Protein AF-A0A0K8VWE9-F1 (afdb_monomer)

Radius of gyration: 30.74 Å; Cα contacts (8 Å, |Δi|>4): 405; chains: 1; bounding box: 119×68×79 Å

Nearest PDB structures (foldseek):
  6d9n-assembly1_A  TM=4.033E-01  e=1.181E+00  Elizabethkingia anophelis NUHP1
  9jxc-assembly2_D  TM=4.065E-01  e=1.069E+00  Acinetobacter baumannii
  9k1j-assembly1_B  TM=4.152E-01  e=1.761E+00  Acinetobacter baumannii
  9jxc-assembly2_C  TM=4.288E-01  e=3.050E+00  Acinetobacter baumannii
  6mjn-assembly2_C  TM=3.499E-01  e=2.376E+00  Legionella pneumophila

Structure (mmCIF, N/CA/C/O backbone):
data_AF-A0A0K8VWE9-F1
#
_entry.id   AF-A0A0K8VWE9-F1
#
loop_
_atom_site.group_PDB
_atom_site.id
_atom_site.type_symbol
_atom_site.label_atom_id
_atom_site.label_alt_id
_atom_site.label_comp_id
_atom_site.label_asym_id
_atom_site.label_entity_id
_atom_site.label_seq_id
_atom_site.pdbx_PDB_ins_code
_atom_site.Cartn_x
_atom_site.Cartn_y
_atom_site.Cartn_z
_atom_site.occupancy
_atom_site.B_iso_or_equiv
_atom_site.auth_seq_id
_atom_site.auth_comp_id
_atom_site.auth_asym_id
_atom_site.auth_atom_id
_atom_site.pdbx_PDB_model_num
ATOM 1 N N . MET A 1 1 ? -19.586 -8.153 -3.865 1.00 32.53 1 MET A N 1
ATOM 2 C CA . MET A 1 1 ? -19.538 -9.493 -3.244 1.00 32.53 1 MET A CA 1
ATOM 3 C C . MET A 1 1 ? -20.826 -9.621 -2.473 1.00 32.53 1 MET A C 1
ATOM 5 O O . MET A 1 1 ? -21.111 -8.707 -1.713 1.00 32.53 1 MET A O 1
ATOM 9 N N . ALA A 1 2 ? -21.626 -10.647 -2.762 1.00 25.22 2 ALA A N 1
ATOM 10 C CA . ALA A 1 2 ? -22.876 -10.882 -2.055 1.00 25.22 2 ALA A CA 1
ATOM 11 C C . ALA A 1 2 ? -22.559 -11.052 -0.568 1.00 25.22 2 ALA A C 1
ATOM 13 O O . ALA A 1 2 ? -21.751 -11.910 -0.213 1.00 25.22 2 ALA A O 1
ATOM 14 N N . VAL A 1 3 ? -23.134 -10.191 0.270 1.00 32.00 3 VAL A N 1
ATOM 15 C CA . VAL A 1 3 ? -23.207 -10.438 1.705 1.00 32.00 3 VAL A CA 1
ATOM 16 C C . VAL A 1 3 ? -23.995 -11.733 1.830 1.00 32.00 3 VAL A C 1
ATOM 18 O O . VAL A 1 3 ? -25.161 -11.794 1.439 1.00 32.00 3 VAL A O 1
ATOM 21 N N . GLU A 1 4 ? -23.344 -12.804 2.273 1.00 32.91 4 GLU A N 1
ATOM 22 C CA . GLU A 1 4 ? -24.104 -13.923 2.800 1.00 32.91 4 GLU A CA 1
ATOM 23 C C . GLU A 1 4 ? -24.773 -13.409 4.058 1.00 32.91 4 GLU A C 1
ATOM 25 O O . GLU A 1 4 ? -24.134 -13.208 5.089 1.00 32.91 4 GLU A O 1
ATOM 30 N N . TYR A 1 5 ? -26.070 -13.131 3.920 1.00 39.59 5 TYR A N 1
ATOM 31 C CA . TYR A 1 5 ? -26.979 -13.195 5.040 1.00 39.59 5 TYR A CA 1
ATOM 32 C C . TYR A 1 5 ? -26.680 -14.529 5.714 1.00 39.59 5 TYR A C 1
ATOM 34 O O . TYR A 1 5 ? -26.936 -15.590 5.142 1.00 39.59 5 TYR A O 1
ATOM 42 N N . THR A 1 6 ? -26.084 -14.481 6.906 1.00 40.19 6 THR A N 1
ATOM 43 C CA . THR A 1 6 ? -26.286 -15.564 7.856 1.00 40.19 6 THR A CA 1
ATOM 44 C C . THR A 1 6 ? -27.783 -15.824 7.845 1.00 40.19 6 THR A C 1
ATOM 46 O O . THR A 1 6 ? -28.569 -14.874 7.898 1.00 40.19 6 THR A O 1
ATOM 49 N N . THR A 1 7 ? -28.171 -17.081 7.661 1.00 41.78 7 THR A N 1
ATOM 50 C CA . THR A 1 7 ? -29.556 -17.539 7.748 1.00 41.78 7 THR A CA 1
ATOM 51 C C . THR A 1 7 ? -30.040 -17.266 9.166 1.00 41.78 7 THR A C 1
ATOM 53 O O . THR A 1 7 ? -30.000 -18.130 10.034 1.00 41.78 7 THR A O 1
ATOM 56 N N . VAL A 1 8 ? -30.387 -16.010 9.431 1.00 48.94 8 VAL A N 1
ATOM 57 C CA . VAL A 1 8 ? -31.125 -15.600 10.609 1.00 48.94 8 VAL A CA 1
ATOM 58 C C . VAL A 1 8 ? -32.511 -16.160 10.377 1.00 48.94 8 VAL A C 1
ATOM 60 O O . VAL A 1 8 ? -33.131 -15.883 9.347 1.00 48.94 8 VAL A O 1
ATOM 63 N N . SER A 1 9 ? -32.939 -17.016 11.293 1.00 61.53 9 SER A N 1
ATOM 64 C CA . SER A 1 9 ? -34.240 -17.655 11.224 1.00 61.53 9 SER A CA 1
ATOM 65 C C . SER A 1 9 ? -35.307 -16.566 11.153 1.00 61.53 9 SER A C 1
ATOM 67 O O . SER A 1 9 ? -35.207 -15.553 11.848 1.00 61.53 9 SER A O 1
ATOM 69 N N . TRP A 1 10 ? -36.348 -16.756 10.341 1.00 63.00 10 TRP A N 1
ATOM 70 C CA . TRP A 1 10 ? -37.491 -15.838 10.330 1.00 63.00 10 TRP A CA 1
ATOM 71 C C . TRP A 1 10 ? -38.091 -15.681 11.746 1.00 63.00 10 TRP A C 1
ATOM 73 O O . TRP A 1 10 ? -38.645 -14.629 12.048 1.00 63.00 10 TRP A O 1
ATOM 83 N N . LYS A 1 11 ? -37.886 -16.666 12.642 1.00 62.53 11 LYS A N 1
ATOM 84 C CA . LYS A 1 11 ? -38.250 -16.603 14.071 1.00 62.53 11 LYS A CA 1
ATOM 85 C C . LYS A 1 11 ? -37.585 -15.434 14.801 1.00 62.53 11 LYS A C 1
ATOM 87 O O . LYS A 1 11 ? -38.257 -14.728 15.542 1.00 62.53 11 LYS A O 1
ATOM 92 N N . ASP A 1 12 ? -36.303 -15.191 14.537 1.00 65.31 12 ASP A N 1
ATOM 93 C CA . ASP A 1 12 ? -35.537 -14.128 15.201 1.00 65.31 12 ASP A CA 1
ATOM 94 C C . ASP A 1 12 ? -35.970 -12.738 14.698 1.00 65.31 12 ASP A C 1
ATOM 96 O O . ASP A 1 12 ? -35.893 -11.739 15.408 1.00 65.31 12 ASP A O 1
ATOM 100 N N . GLU A 1 13 ? -36.426 -12.662 13.444 1.00 61.75 13 GLU A N 1
ATOM 101 C CA . GLU A 1 13 ? -36.928 -11.423 12.849 1.00 61.75 13 GLU A CA 1
ATOM 102 C C . GLU A 1 13 ? -38.320 -11.077 13.377 1.00 61.75 13 GLU A C 1
ATOM 104 O O . GLU A 1 13 ? -38.603 -9.934 13.712 1.00 61.75 13 GLU A O 1
ATOM 109 N N . VAL A 1 14 ? -39.165 -12.090 13.513 1.00 61.12 14 VAL A N 1
ATOM 110 C CA . VAL A 1 14 ? -40.501 -11.997 14.088 1.00 61.12 14 VAL A CA 1
ATOM 111 C C . VAL A 1 14 ? -40.476 -11.457 15.525 1.00 61.12 14 VAL A C 1
ATOM 113 O O . VAL A 1 14 ? -41.250 -10.555 15.845 1.00 61.12 14 VAL A O 1
ATOM 116 N N . GLU A 1 15 ? -39.554 -11.932 16.370 1.00 63.28 15 GLU A N 1
ATOM 117 C CA . GLU A 1 15 ? -39.379 -11.417 17.739 1.00 63.28 15 GLU A CA 1
ATOM 118 C C . GLU A 1 15 ? -38.935 -9.942 17.769 1.00 63.28 15 GLU A C 1
ATOM 120 O O . GLU A 1 15 ? -39.311 -9.197 18.674 1.00 63.28 15 GLU A O 1
ATOM 125 N N . ARG A 1 16 ? -38.176 -9.484 16.763 1.00 65.75 16 ARG A N 1
ATOM 126 C CA . ARG A 1 16 ? -37.676 -8.102 16.671 1.00 65.75 16 ARG A CA 1
ATOM 127 C C . ARG A 1 16 ? -38.779 -7.078 16.387 1.00 65.75 16 ARG A C 1
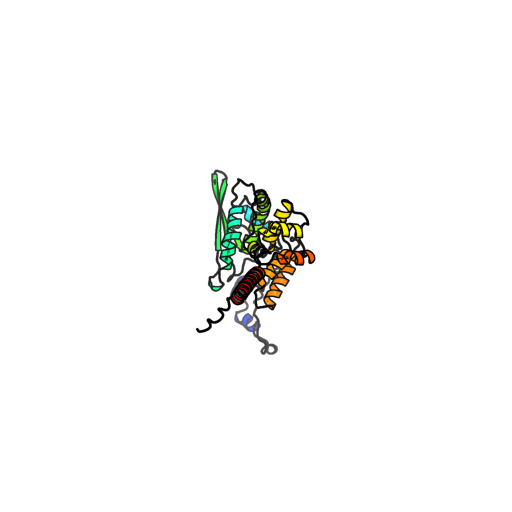ATOM 129 O O . ARG A 1 16 ? -38.684 -5.947 16.858 1.00 65.75 16 ARG A O 1
ATOM 136 N N . ILE A 1 17 ? -39.772 -7.429 15.568 1.00 63.38 17 ILE A N 1
ATOM 137 C CA . ILE A 1 17 ? -40.746 -6.461 15.026 1.00 63.38 17 ILE A CA 1
ATOM 138 C C . ILE A 1 17 ? -41.879 -6.172 16.031 1.00 63.38 17 ILE A C 1
ATOM 140 O O . ILE A 1 17 ? -42.568 -5.164 15.898 1.00 63.38 17 ILE A O 1
ATOM 144 N N . GLY A 1 18 ? -42.056 -7.007 17.063 1.00 55.53 18 GLY A N 1
ATOM 145 C CA . GLY A 1 18 ? -42.978 -6.744 18.178 1.00 55.53 18 GLY A CA 1
ATOM 146 C C . GLY A 1 18 ? -44.464 -6.657 17.796 1.00 55.53 18 GLY A C 1
ATOM 147 O O . GLY A 1 18 ? -45.255 -6.113 18.563 1.00 55.53 18 GLY A O 1
ATOM 148 N N . LEU A 1 19 ? -44.839 -7.158 16.616 1.00 56.56 19 LEU A N 1
ATOM 149 C CA . LEU A 1 19 ? -46.225 -7.283 16.152 1.00 56.56 19 LEU A CA 1
ATOM 150 C C . LEU A 1 19 ? -46.772 -8.680 16.474 1.00 56.56 19 LEU A C 1
ATOM 152 O O . LEU A 1 19 ? -45.986 -9.611 16.653 1.00 56.56 19 LEU A O 1
ATOM 156 N N . ASP A 1 20 ? -48.104 -8.832 16.495 1.00 58.16 20 ASP A N 1
ATOM 157 C CA . ASP A 1 20 ? -48.754 -10.147 16.553 1.00 58.16 20 ASP A CA 1
ATOM 158 C C . ASP A 1 20 ? -48.217 -11.018 15.416 1.00 58.16 20 ASP A C 1
ATOM 160 O O . ASP A 1 20 ? -48.433 -10.780 14.225 1.00 58.16 20 ASP A O 1
ATOM 164 N N . VAL A 1 21 ? -47.419 -11.992 15.822 1.00 54.56 21 VAL A N 1
ATOM 165 C CA . VAL A 1 21 ? -46.592 -12.819 14.963 1.00 54.56 21 VAL A CA 1
ATOM 166 C C . VAL A 1 21 ? -47.487 -13.636 14.024 1.00 54.56 21 VAL A C 1
ATOM 168 O O . VAL A 1 21 ? -48.277 -14.447 14.516 1.00 54.56 21 VAL A O 1
ATOM 171 N N . PRO A 1 22 ? -47.352 -13.530 12.685 1.00 57.28 22 PRO A N 1
ATOM 172 C CA . PRO A 1 22 ? -47.854 -14.576 11.806 1.00 57.28 22 PRO A CA 1
ATOM 173 C C . PRO A 1 22 ? -47.207 -15.882 12.256 1.00 57.28 22 PRO A C 1
ATOM 175 O O . PRO A 1 22 ? -45.982 -15.950 12.373 1.00 57.28 22 PRO A O 1
ATOM 178 N N . THR A 1 23 ? -48.007 -16.904 12.562 1.00 61.22 23 THR A N 1
ATOM 179 C CA . THR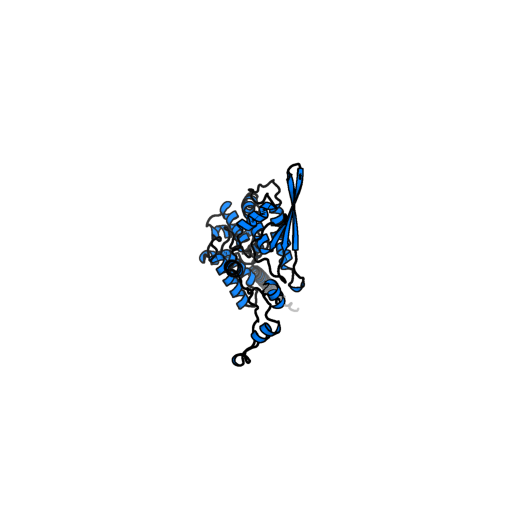 A 1 23 ? -47.452 -18.175 13.043 1.00 61.22 23 THR A CA 1
ATOM 180 C C . THR A 1 23 ? -46.387 -18.690 12.075 1.00 61.22 23 THR A C 1
ATOM 182 O O . THR A 1 23 ? -46.465 -18.435 10.873 1.00 61.22 23 THR A O 1
ATOM 185 N N . ALA A 1 24 ? -45.418 -19.451 12.584 1.00 60.97 24 ALA A N 1
ATOM 186 C CA . ALA A 1 24 ? -44.413 -20.151 11.779 1.00 60.97 24 ALA A CA 1
ATOM 187 C C . ALA A 1 24 ? -44.969 -20.736 10.477 1.00 60.97 24 ALA A C 1
ATOM 189 O O . ALA A 1 24 ? -44.425 -20.536 9.394 1.00 60.97 24 ALA A O 1
ATOM 190 N N . ALA A 1 25 ? -46.126 -21.381 10.616 1.00 65.94 25 ALA A N 1
ATOM 191 C CA . ALA A 1 25 ? -46.854 -22.022 9.544 1.00 65.94 25 ALA A CA 1
ATOM 192 C C . ALA A 1 25 ? -47.303 -21.042 8.453 1.00 65.94 25 ALA A C 1
ATOM 194 O O . ALA A 1 25 ? -47.302 -21.400 7.284 1.00 65.94 25 ALA A O 1
ATOM 195 N N . THR A 1 26 ? -47.664 -19.806 8.797 1.00 72.00 26 THR A N 1
ATOM 196 C CA . THR A 1 26 ? -48.117 -18.793 7.835 1.00 72.00 26 THR A CA 1
ATOM 197 C C . THR A 1 26 ? -46.980 -18.336 6.922 1.00 72.00 26 THR A C 1
ATOM 199 O O . THR A 1 26 ? -47.177 -18.233 5.715 1.00 72.00 26 THR A O 1
ATOM 202 N N . ILE A 1 27 ? -45.788 -18.097 7.477 1.00 69.69 27 ILE A N 1
ATOM 203 C CA . ILE A 1 27 ? -44.609 -17.683 6.698 1.00 69.69 27 ILE A CA 1
ATOM 204 C C . ILE A 1 27 ? -44.097 -18.851 5.850 1.00 69.69 27 ILE A C 1
ATOM 206 O O . ILE A 1 27 ? -43.777 -18.669 4.680 1.00 69.69 27 ILE A O 1
ATOM 210 N N . GLU A 1 28 ? -44.082 -20.059 6.410 1.00 74.94 28 GLU A N 1
ATOM 211 C CA . GLU A 1 28 ? -43.638 -21.267 5.710 1.00 74.94 28 GLU A CA 1
ATOM 212 C C . GLU A 1 28 ? -44.593 -21.651 4.568 1.00 74.94 28 GLU A C 1
ATOM 214 O O . GLU A 1 28 ? -44.146 -21.978 3.474 1.00 74.94 28 GLU A O 1
ATOM 219 N N . THR A 1 29 ? -45.906 -21.486 4.769 1.00 79.06 29 THR A N 1
ATOM 220 C CA . THR A 1 29 ? -46.912 -21.641 3.703 1.00 79.06 29 THR A CA 1
ATOM 221 C C . THR A 1 29 ? -46.780 -20.556 2.633 1.00 79.06 29 THR A C 1
ATOM 223 O O . THR A 1 29 ? -46.957 -20.832 1.455 1.00 79.06 29 THR A O 1
ATOM 226 N N . ALA A 1 30 ? -46.445 -19.315 2.998 1.00 79.44 30 ALA A N 1
ATOM 227 C CA . ALA A 1 30 ? -46.208 -18.260 2.010 1.00 79.44 30 ALA A CA 1
ATOM 228 C C . ALA A 1 30 ? -44.939 -18.505 1.171 1.00 79.44 30 ALA A C 1
ATOM 230 O O . ALA A 1 30 ? -44.856 -18.030 0.041 1.00 79.44 30 ALA A O 1
ATOM 231 N N . GLY A 1 31 ? -43.966 -19.239 1.722 1.00 80.88 31 GLY A N 1
ATOM 232 C CA . GLY A 1 31 ? -42.720 -19.612 1.053 1.00 80.88 31 GLY A CA 1
ATOM 233 C C . GLY A 1 31 ? -42.810 -20.855 0.164 1.00 80.88 31 GLY A C 1
ATOM 234 O O . GLY A 1 31 ? -41.818 -21.192 -0.476 1.00 80.88 31 GLY A O 1
ATOM 235 N N . THR A 1 32 ? -43.952 -21.554 0.104 1.00 85.19 32 THR A N 1
ATOM 236 C CA . THR A 1 32 ? -44.093 -22.708 -0.799 1.00 85.19 32 THR A CA 1
ATOM 237 C C . THR A 1 32 ? -44.157 -22.268 -2.254 1.00 85.19 32 THR A C 1
ATOM 239 O O . THR A 1 32 ? -44.904 -21.349 -2.598 1.00 85.19 32 THR A O 1
ATOM 242 N N . ASP A 1 33 ? -43.424 -22.972 -3.116 1.00 83.75 33 ASP A N 1
ATOM 243 C CA . ASP A 1 33 ? -43.430 -22.694 -4.548 1.00 83.75 33 ASP A CA 1
ATOM 244 C C . ASP A 1 33 ? -44.842 -22.865 -5.136 1.00 83.75 33 ASP A C 1
ATOM 246 O O . ASP A 1 33 ? -45.473 -23.910 -4.939 1.00 83.75 33 ASP A O 1
ATOM 250 N N . PRO A 1 34 ? -45.349 -21.894 -5.915 1.00 87.88 34 PRO A N 1
ATOM 251 C CA . PRO A 1 34 ? -46.558 -22.102 -6.697 1.00 87.88 34 PRO A CA 1
ATOM 252 C C . PRO A 1 34 ? -46.328 -23.192 -7.758 1.00 87.88 34 PRO A C 1
ATOM 254 O O . PRO A 1 34 ? -45.208 -23.396 -8.230 1.00 87.88 34 PRO A O 1
ATOM 257 N N . GLU A 1 35 ? -47.400 -23.862 -8.195 1.00 86.56 35 GLU A N 1
ATOM 258 C CA . GLU A 1 35 ? -47.347 -24.974 -9.170 1.00 86.56 35 GLU A CA 1
ATOM 259 C C . GLU A 1 35 ? -46.612 -24.628 -10.480 1.00 86.56 35 GLU A C 1
ATOM 261 O O . GLU A 1 35 ? -46.055 -25.485 -11.165 1.00 86.56 35 GLU A O 1
ATOM 266 N N . THR A 1 36 ? -46.587 -23.346 -10.840 1.00 86.75 36 THR A N 1
ATOM 267 C CA . THR A 1 36 ? -45.898 -22.845 -12.033 1.00 86.75 36 THR A CA 1
ATOM 268 C C . THR A 1 36 ? -44.374 -22.830 -11.897 1.00 86.75 36 THR A C 1
ATOM 270 O O . THR A 1 36 ? -43.682 -22.796 -12.915 1.00 86.75 36 THR A O 1
ATOM 273 N N . LEU A 1 37 ? -43.840 -22.875 -10.673 1.00 83.56 37 LEU A N 1
ATOM 274 C CA . LEU A 1 37 ? -42.407 -22.791 -10.371 1.00 83.56 37 LEU A CA 1
ATOM 275 C C . LEU A 1 37 ? -41.809 -24.116 -9.873 1.00 83.56 37 LEU A C 1
ATOM 277 O O . LEU A 1 37 ? -40.594 -24.215 -9.755 1.00 83.56 37 LEU A O 1
ATOM 281 N N . THR A 1 38 ? -42.608 -25.173 -9.693 1.00 79.88 38 THR A N 1
ATOM 282 C CA . THR A 1 38 ? -42.190 -26.458 -9.083 1.00 79.88 38 THR A CA 1
ATOM 283 C C . THR A 1 38 ? -41.112 -27.225 -9.865 1.00 79.88 38 THR A C 1
ATOM 285 O O . THR A 1 38 ? -40.546 -28.195 -9.370 1.00 79.88 38 THR A O 1
ATOM 288 N N . ARG A 1 39 ? -40.830 -26.828 -11.115 1.00 83.19 39 ARG A N 1
ATOM 289 C CA . ARG A 1 39 ? -39.743 -27.390 -11.943 1.00 83.19 39 ARG A CA 1
ATOM 290 C C . ARG A 1 39 ? -38.451 -26.567 -11.891 1.00 83.19 39 ARG A C 1
ATOM 292 O O . ARG A 1 39 ? -37.463 -26.963 -12.508 1.00 83.19 39 ARG A O 1
ATOM 299 N N . MET A 1 40 ? -38.463 -25.413 -11.229 1.00 84.00 40 MET A N 1
ATOM 300 C CA . MET A 1 40 ? -37.299 -24.545 -11.069 1.00 84.00 40 MET A CA 1
ATOM 301 C C . MET A 1 40 ? -36.543 -24.916 -9.791 1.00 84.00 40 MET A C 1
ATOM 303 O O . MET A 1 40 ? -37.116 -25.439 -8.843 1.00 84.00 40 MET A O 1
ATOM 307 N N . ILE A 1 41 ? -35.233 -24.665 -9.772 1.00 84.19 41 ILE A N 1
ATOM 308 C CA . ILE A 1 41 ? -34.400 -24.888 -8.587 1.00 84.19 41 ILE A CA 1
ATOM 309 C C . ILE A 1 41 ? -34.259 -23.556 -7.857 1.00 84.19 41 ILE A C 1
ATOM 311 O O . ILE A 1 41 ? -33.735 -22.592 -8.424 1.00 84.19 41 ILE A O 1
ATOM 315 N N . THR A 1 42 ? -34.680 -23.511 -6.596 1.00 82.06 42 THR A N 1
ATOM 316 C CA . THR A 1 42 ? -34.494 -22.346 -5.727 1.00 82.06 42 THR A CA 1
ATOM 317 C C . THR A 1 42 ? -33.007 -22.075 -5.524 1.00 82.06 42 THR A C 1
ATOM 319 O O . THR A 1 42 ? -32.273 -22.900 -4.983 1.00 82.06 42 THR A O 1
ATOM 322 N N . GLY A 1 43 ? -32.541 -20.911 -5.984 1.00 80.31 43 GLY A N 1
ATOM 323 C CA . GLY A 1 43 ? -31.132 -20.528 -5.874 1.00 80.31 43 GLY A CA 1
ATOM 324 C C . GLY A 1 43 ? -30.737 -20.133 -4.450 1.00 80.31 43 GLY A C 1
ATOM 325 O O . GLY A 1 43 ? -29.764 -20.649 -3.905 1.00 80.31 43 GLY A O 1
ATOM 326 N N . LYS A 1 44 ? -31.492 -19.204 -3.854 1.00 79.94 44 LYS A N 1
ATOM 327 C CA . LYS A 1 44 ? -31.400 -18.780 -2.450 1.00 79.94 44 LYS A CA 1
ATOM 328 C C . LYS A 1 44 ? -32.775 -18.312 -1.984 1.00 79.94 44 LYS A C 1
ATOM 330 O O . LYS A 1 44 ? -33.477 -17.658 -2.751 1.00 79.94 44 LYS A O 1
ATOM 335 N N . ASP A 1 45 ? -33.103 -18.618 -0.736 1.00 77.50 45 ASP A N 1
ATOM 336 C CA . ASP A 1 45 ? -34.281 -18.106 -0.041 1.00 77.50 45 ASP A CA 1
ATOM 337 C C . ASP A 1 45 ? -33.863 -16.962 0.899 1.00 77.50 45 ASP A C 1
ATOM 339 O O . ASP A 1 45 ? -32.802 -17.023 1.532 1.00 77.50 45 ASP A O 1
ATOM 343 N N . TYR A 1 46 ? -34.648 -15.888 0.938 1.00 76.38 46 TYR A N 1
ATOM 344 C CA . TYR A 1 46 ? -34.296 -14.654 1.635 1.00 76.38 46 TYR A CA 1
ATOM 345 C C . TYR A 1 46 ? -35.451 -14.154 2.501 1.00 76.38 46 TYR A C 1
ATOM 347 O O . TYR A 1 46 ? -36.544 -13.886 2.011 1.00 76.38 46 TYR A O 1
ATOM 355 N N . VAL A 1 47 ? -35.159 -13.874 3.771 1.00 76.00 47 VAL A N 1
ATOM 356 C CA . VAL A 1 47 ? -36.088 -13.171 4.665 1.00 76.00 47 VAL A CA 1
ATOM 357 C C . VAL A 1 47 ? -35.888 -11.660 4.518 1.00 76.00 47 VAL A C 1
ATOM 359 O O . VAL A 1 47 ? -34.816 -11.133 4.829 1.00 76.00 47 VAL A O 1
ATOM 362 N N . MET A 1 48 ? -36.913 -10.950 4.042 1.00 80.31 48 MET A N 1
ATOM 363 C CA . MET A 1 48 ? -36.885 -9.490 3.890 1.00 80.31 48 MET A CA 1
ATOM 364 C C . MET A 1 48 ? -37.082 -8.801 5.246 1.00 80.31 48 MET A C 1
ATOM 366 O O . MET A 1 48 ? -38.156 -8.877 5.830 1.00 80.31 48 MET A O 1
ATOM 370 N N . LYS A 1 49 ? -36.058 -8.095 5.739 1.00 74.06 49 LYS A N 1
ATOM 371 C CA . LYS A 1 49 ? -36.072 -7.444 7.070 1.00 74.06 49 LYS A CA 1
ATOM 372 C C . LYS A 1 49 ? -36.505 -5.972 7.057 1.00 74.06 49 LYS A C 1
ATOM 374 O O . LYS A 1 49 ? -36.657 -5.358 8.111 1.00 74.06 49 LYS A O 1
ATOM 379 N N . GLY A 1 50 ? -36.667 -5.403 5.860 1.00 75.69 50 GLY A N 1
ATOM 380 C CA . GLY A 1 50 ? -36.690 -3.955 5.661 1.00 75.69 50 GLY A CA 1
ATOM 381 C C . GLY A 1 50 ? -35.323 -3.338 5.980 1.00 75.69 50 GLY A C 1
ATOM 382 O O . GLY A 1 50 ? -34.655 -3.712 6.939 1.00 75.69 50 GLY A O 1
ATOM 383 N N . ILE A 1 51 ? -34.873 -2.408 5.151 1.00 80.25 51 ILE A N 1
ATOM 384 C CA . ILE A 1 51 ? -33.652 -1.633 5.390 1.00 80.25 51 ILE A CA 1
ATOM 385 C C . ILE A 1 51 ? -33.964 -0.172 5.081 1.00 80.25 51 ILE A C 1
ATOM 387 O O . ILE A 1 51 ? -34.770 0.109 4.190 1.00 80.25 51 ILE A O 1
ATOM 391 N N . THR A 1 52 ? -33.371 0.763 5.820 1.00 80.25 52 THR A N 1
ATOM 392 C CA . THR A 1 52 ? -33.520 2.189 5.505 1.00 80.25 52 THR A CA 1
ATOM 393 C C . THR A 1 52 ? -32.770 2.526 4.205 1.00 80.25 52 THR A C 1
ATOM 395 O O . THR A 1 52 ? -31.865 1.787 3.805 1.00 80.25 52 THR A O 1
ATOM 398 N N . PRO A 1 53 ? -33.086 3.640 3.517 1.00 80.62 53 PRO A N 1
ATOM 399 C CA . PRO A 1 53 ? -32.250 4.116 2.414 1.00 80.62 53 PRO A CA 1
ATOM 400 C C . PRO A 1 53 ? -30.782 4.315 2.822 1.00 80.62 53 PRO A C 1
ATOM 402 O O . PRO A 1 53 ? -29.890 4.049 2.022 1.00 80.62 53 PRO A O 1
ATOM 405 N N . GLU A 1 54 ? -30.521 4.720 4.069 1.00 74.44 54 GLU A N 1
ATOM 406 C CA . GLU A 1 54 ? -29.169 4.813 4.629 1.00 74.44 54 GLU A CA 1
ATOM 407 C C . GLU A 1 54 ? -28.494 3.437 4.706 1.00 74.44 54 GLU A C 1
ATOM 409 O O . GLU A 1 54 ? -27.378 3.281 4.215 1.00 74.44 54 GLU A O 1
ATOM 414 N N . ASP A 1 55 ? -29.181 2.417 5.224 1.00 71.50 55 ASP A N 1
ATOM 415 C CA . ASP A 1 55 ? -28.682 1.037 5.242 1.00 71.50 55 ASP A CA 1
ATOM 416 C C . ASP A 1 55 ? -28.412 0.520 3.825 1.00 71.50 55 ASP A C 1
ATOM 418 O O . ASP A 1 55 ? -27.369 -0.079 3.570 1.00 71.50 55 ASP A O 1
ATOM 422 N N . LEU A 1 56 ? -29.316 0.783 2.874 1.00 75.75 56 LEU A N 1
ATOM 423 C CA . LEU A 1 56 ? -29.139 0.407 1.470 1.00 75.75 56 LEU A CA 1
ATOM 424 C C . LEU A 1 56 ? -27.896 1.081 0.868 1.00 75.75 56 LEU A C 1
ATOM 426 O O . LEU A 1 56 ? -27.095 0.412 0.213 1.00 75.75 56 LEU A O 1
ATOM 430 N N . CYS A 1 57 ? -27.696 2.376 1.118 1.00 69.38 57 CYS A N 1
ATOM 431 C CA . CYS A 1 57 ? -26.500 3.111 0.707 1.00 69.38 57 CYS A CA 1
ATOM 432 C C . CYS A 1 57 ? -25.233 2.566 1.384 1.00 69.38 57 CYS A C 1
ATOM 434 O O . CYS A 1 57 ? -24.215 2.376 0.720 1.00 69.38 57 CYS A O 1
ATOM 436 N N . ASN A 1 58 ? -25.293 2.233 2.671 1.00 62.84 58 ASN A N 1
ATOM 437 C CA . ASN A 1 58 ? -24.174 1.654 3.410 1.00 62.84 58 ASN A CA 1
ATOM 438 C C . ASN A 1 58 ? -23.809 0.247 2.910 1.00 62.84 58 ASN A C 1
ATOM 440 O O . ASN A 1 58 ? -22.628 -0.107 2.891 1.00 62.84 58 ASN A O 1
ATOM 444 N N . LEU A 1 59 ? -24.803 -0.540 2.484 1.00 62.44 59 LEU A N 1
ATOM 445 C CA . LEU A 1 59 ? -24.641 -1.908 1.985 1.00 62.44 59 LEU A CA 1
ATOM 446 C C . LEU A 1 59 ? -24.198 -1.958 0.514 1.00 62.44 59 LEU A C 1
ATOM 448 O O . LEU A 1 59 ? -23.313 -2.740 0.163 1.00 62.44 59 LEU A O 1
ATOM 452 N N . TYR A 1 60 ? -24.807 -1.139 -0.349 1.00 65.00 60 TYR A N 1
ATOM 453 C CA . TYR A 1 60 ? -24.678 -1.238 -1.810 1.00 65.00 60 TYR A CA 1
ATOM 454 C C . TYR A 1 60 ? -24.156 0.022 -2.494 1.00 65.00 60 TYR A C 1
ATOM 456 O O . TYR A 1 60 ? -23.683 -0.074 -3.626 1.00 65.00 60 TYR A O 1
ATOM 464 N N . GLY A 1 61 ? -24.164 1.178 -1.825 1.00 57.25 61 GLY A N 1
ATOM 465 C CA . GLY A 1 61 ? -23.652 2.447 -2.362 1.00 57.25 61 GLY A CA 1
ATOM 466 C C . GLY A 1 61 ? -22.142 2.458 -2.614 1.00 57.25 61 GLY A C 1
ATOM 467 O O . GLY A 1 61 ? -21.605 3.447 -3.101 1.00 57.25 61 GLY A O 1
ATOM 468 N N . GLY A 1 62 ? -21.460 1.344 -2.323 1.00 56.31 62 GLY A N 1
ATOM 469 C CA . GLY A 1 62 ? -20.019 1.211 -2.412 1.00 56.31 62 GLY A CA 1
ATOM 470 C C . GLY A 1 62 ? -19.379 1.976 -1.268 1.00 56.31 62 GLY A C 1
ATOM 471 O O . GLY A 1 62 ? -19.210 3.188 -1.333 1.00 56.31 62 GLY A O 1
ATOM 472 N N . GLN A 1 63 ? -18.988 1.276 -0.205 1.00 56.38 63 GLN A N 1
ATOM 473 C CA . GLN A 1 63 ? -18.206 1.931 0.832 1.00 56.38 63 GLN A CA 1
ATOM 474 C C . GLN A 1 63 ? -16.861 2.355 0.266 1.00 56.38 63 GLN A C 1
ATOM 476 O O . GLN A 1 63 ? -15.966 1.540 0.017 1.00 56.38 63 GLN A O 1
ATOM 481 N N . THR A 1 64 ? -16.737 3.657 0.051 1.00 65.56 64 THR A N 1
ATOM 482 C CA . THR A 1 64 ? -15.486 4.273 -0.351 1.00 65.56 64 THR A CA 1
ATOM 483 C C . THR A 1 64 ? -14.598 4.254 0.880 1.00 65.56 64 THR A C 1
ATOM 485 O O . THR A 1 64 ? -14.867 4.943 1.854 1.00 65.56 64 THR A O 1
ATOM 488 N N . PHE A 1 65 ? -13.573 3.402 0.903 1.00 82.31 65 PHE A N 1
ATOM 489 C CA . PHE A 1 65 ? -12.589 3.445 1.981 1.00 82.31 65 PHE A CA 1
ATOM 490 C C . PHE A 1 65 ? -11.922 4.828 1.980 1.00 82.31 65 PHE A C 1
ATOM 492 O O . PHE A 1 65 ? -11.407 5.252 0.950 1.00 82.31 65 PHE A O 1
ATOM 499 N N . HIS A 1 66 ? -11.919 5.515 3.124 1.00 87.88 66 HIS A N 1
ATOM 500 C CA . HIS A 1 66 ? -11.373 6.861 3.239 1.00 87.88 66 HIS A CA 1
ATOM 501 C C . HIS A 1 66 ? -10.084 6.786 4.045 1.00 87.88 66 HIS A C 1
ATOM 503 O O . HIS A 1 66 ? -10.102 6.778 5.277 1.00 87.88 66 HIS A O 1
ATOM 509 N N . LEU A 1 67 ? -8.948 6.731 3.346 1.00 91.38 67 LEU A N 1
ATOM 510 C CA . LEU A 1 67 ? -7.644 6.588 3.994 1.00 91.38 67 LEU A CA 1
ATOM 511 C C . LEU A 1 67 ? -7.391 7.697 5.024 1.00 91.38 67 LEU A C 1
ATOM 513 O O . LEU A 1 67 ? -6.961 7.401 6.132 1.00 91.38 67 LEU A O 1
ATOM 517 N N . ASN A 1 68 ? -7.731 8.946 4.699 1.00 91.94 68 ASN A N 1
ATOM 518 C CA . ASN A 1 68 ? -7.533 10.081 5.603 1.00 91.94 68 ASN A CA 1
ATOM 519 C C . ASN A 1 68 ? -8.332 9.939 6.908 1.00 91.94 68 ASN A C 1
ATOM 521 O O . ASN A 1 68 ? -7.809 10.242 7.976 1.00 91.94 68 ASN A O 1
ATOM 525 N N . GLN A 1 69 ? -9.564 9.422 6.841 1.00 93.19 69 GLN A N 1
ATOM 526 C CA . GLN A 1 69 ? -10.363 9.145 8.039 1.00 93.19 69 GLN A CA 1
ATOM 527 C C . GLN A 1 69 ? -9.743 8.006 8.855 1.00 93.19 69 GLN A C 1
ATOM 529 O O . GLN A 1 69 ? -9.585 8.129 10.063 1.00 93.19 69 GLN A O 1
ATOM 534 N N . ALA A 1 70 ? -9.302 6.929 8.200 1.00 94.44 70 ALA A N 1
ATOM 535 C CA . ALA A 1 70 ? -8.648 5.815 8.881 1.00 94.44 70 ALA A CA 1
ATOM 536 C C . ALA A 1 70 ? -7.324 6.228 9.561 1.00 94.44 70 ALA A C 1
ATOM 538 O O . ALA A 1 70 ? -7.017 5.752 10.654 1.00 94.44 70 ALA A O 1
ATOM 539 N N . VAL A 1 71 ? -6.555 7.134 8.945 1.00 95.69 71 VAL A N 1
ATOM 540 C CA . VAL A 1 71 ? -5.350 7.733 9.543 1.00 95.69 71 VAL A CA 1
ATOM 541 C C . VAL A 1 71 ? -5.713 8.634 10.726 1.00 95.69 71 VAL A C 1
ATOM 543 O O . VAL A 1 71 ? -5.042 8.561 11.753 1.00 95.69 71 VAL A O 1
ATOM 546 N N . ALA A 1 72 ? -6.785 9.426 10.630 1.00 95.50 72 ALA A N 1
ATOM 547 C CA . ALA A 1 72 ? -7.268 10.257 11.736 1.00 95.50 72 ALA A CA 1
ATOM 548 C C . ALA A 1 72 ? -7.752 9.418 12.935 1.00 95.50 72 ALA A C 1
ATOM 550 O O . ALA A 1 72 ? -7.497 9.755 14.087 1.00 95.50 72 ALA A O 1
ATOM 551 N N . GLU A 1 73 ? -8.400 8.279 12.696 1.00 96.25 73 GLU A N 1
ATOM 552 C CA . GLU A 1 73 ? -8.754 7.342 13.767 1.00 96.25 73 GLU A CA 1
ATOM 553 C C . GLU A 1 73 ? -7.506 6.678 14.361 1.00 96.25 73 GLU A C 1
ATOM 555 O O . GLU A 1 73 ? -7.373 6.563 15.579 1.00 96.25 73 GLU A O 1
ATOM 560 N N . PHE A 1 74 ? -6.529 6.310 13.528 1.00 96.69 74 PHE A N 1
ATOM 561 C CA . PHE A 1 74 ? -5.245 5.797 14.006 1.00 96.69 74 PHE A CA 1
ATOM 562 C C . PHE A 1 74 ? -4.480 6.826 14.856 1.00 96.69 74 PHE A C 1
ATOM 564 O O . PHE A 1 74 ? -3.889 6.447 15.871 1.00 96.69 74 PHE A O 1
ATOM 571 N N . SER A 1 75 ? -4.536 8.121 14.520 1.00 95.31 75 SER A N 1
ATOM 572 C CA . SER A 1 75 ? -3.837 9.177 15.267 1.00 95.31 75 SER A CA 1
ATOM 573 C C . SER A 1 75 ? -4.374 9.382 16.683 1.00 95.31 75 SER A C 1
ATOM 575 O O . SER A 1 75 ? -3.630 9.837 17.549 1.00 95.31 75 SER A O 1
ATOM 577 N N . LYS A 1 76 ? -5.626 8.987 16.957 1.00 93.88 76 LYS A N 1
ATOM 578 C CA . LYS A 1 76 ? -6.182 8.965 18.323 1.00 93.88 76 LYS A CA 1
ATOM 579 C C . LYS A 1 76 ? -5.483 7.939 19.226 1.00 93.88 76 LYS A C 1
ATOM 581 O O . LYS A 1 76 ? -5.507 8.092 20.441 1.00 93.88 76 LYS A O 1
ATOM 586 N N . ILE A 1 77 ? -4.871 6.894 18.655 1.00 93.94 77 ILE A N 1
ATOM 587 C CA . ILE A 1 77 ? -4.101 5.877 19.395 1.00 93.94 77 ILE A CA 1
ATOM 588 C C . ILE A 1 77 ? -2.590 6.136 19.306 1.00 93.94 77 ILE A C 1
ATOM 590 O O . ILE A 1 77 ? -1.870 5.953 20.288 1.00 93.94 77 ILE A O 1
ATOM 594 N N . CYS A 1 78 ? -2.098 6.544 18.137 1.00 93.62 78 CYS A N 1
ATOM 595 C CA . CYS A 1 78 ? -0.683 6.779 17.872 1.00 93.62 78 CYS A CA 1
ATOM 596 C C . CYS A 1 78 ? -0.469 8.214 17.383 1.00 93.62 78 CYS A C 1
ATOM 598 O O . CYS A 1 78 ? -0.504 8.489 16.186 1.00 93.62 78 CYS A O 1
ATOM 600 N N . THR A 1 79 ? -0.231 9.130 18.318 1.00 90.50 79 THR A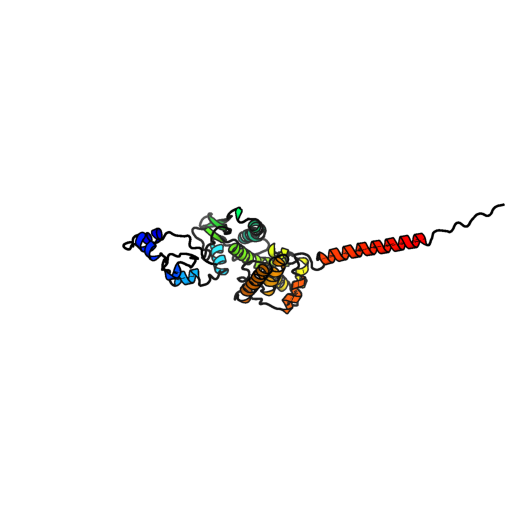 N 1
ATOM 601 C CA . THR A 1 79 ? -0.215 10.579 18.057 1.00 90.50 79 THR A CA 1
ATOM 602 C C . THR A 1 79 ? 0.948 11.064 17.190 1.00 90.50 79 THR A C 1
ATOM 604 O O . THR A 1 79 ? 0.873 12.150 16.629 1.00 90.50 79 THR A O 1
ATOM 607 N N . ASP A 1 80 ? 2.015 10.275 17.038 1.00 91.31 80 ASP A N 1
ATOM 608 C CA . ASP A 1 80 ? 3.193 10.661 16.248 1.00 91.31 80 ASP A CA 1
ATOM 609 C C . ASP A 1 80 ? 3.046 10.432 14.730 1.00 91.31 80 ASP A C 1
ATOM 611 O O . ASP A 1 80 ? 3.969 10.738 13.981 1.00 91.31 80 ASP A O 1
ATOM 615 N N . VAL A 1 81 ? 1.888 9.939 14.266 1.00 90.56 81 VAL A N 1
ATOM 616 C CA . VAL A 1 81 ? 1.608 9.672 12.841 1.00 90.56 81 VAL A CA 1
ATOM 617 C C . VAL A 1 81 ? 1.473 10.935 11.984 1.00 90.56 81 VAL A C 1
ATOM 619 O O . VAL A 1 81 ? 1.709 10.886 10.782 1.00 90.56 81 VAL A O 1
ATOM 622 N N . THR A 1 82 ? 1.084 12.064 12.579 1.00 79.56 82 THR A N 1
ATOM 623 C CA . THR A 1 82 ? 0.829 13.324 11.857 1.00 79.56 82 THR A CA 1
ATOM 624 C C . THR A 1 82 ? 2.048 14.249 11.803 1.00 79.56 82 THR A C 1
ATOM 626 O O . THR A 1 82 ? 1.948 15.364 11.296 1.00 79.56 82 THR A O 1
ATOM 629 N N . GLY A 1 83 ? 3.187 13.831 12.361 1.00 78.31 83 GLY A N 1
ATOM 630 C CA . GLY A 1 83 ? 4.417 14.618 12.374 1.00 78.31 83 GLY A CA 1
ATOM 631 C C . GLY A 1 83 ? 5.270 14.413 11.121 1.00 78.31 83 GLY A C 1
ATOM 632 O O . GLY A 1 83 ? 5.236 13.356 10.494 1.00 78.31 83 GLY A O 1
ATOM 633 N N . ASN A 1 84 ? 6.101 15.405 10.795 1.00 86.81 84 ASN A N 1
ATOM 634 C CA . ASN A 1 84 ? 7.155 15.223 9.800 1.00 86.81 84 ASN A CA 1
ATOM 635 C C . ASN A 1 84 ? 8.288 14.379 10.408 1.00 86.81 84 ASN A C 1
ATOM 637 O O . ASN A 1 84 ? 8.826 14.756 11.457 1.00 86.81 84 ASN A O 1
ATOM 641 N N . PRO A 1 85 ? 8.662 13.249 9.788 1.00 91.75 85 PRO A N 1
ATOM 642 C CA . PRO A 1 85 ? 9.719 12.403 10.308 1.00 91.75 85 PRO A CA 1
ATOM 643 C C . PRO A 1 85 ? 11.079 13.101 10.213 1.00 91.75 85 PRO A C 1
ATOM 645 O O . PRO A 1 85 ? 11.416 13.719 9.203 1.00 91.75 85 PRO A O 1
ATOM 648 N N . THR A 1 86 ? 11.886 12.956 11.260 1.00 94.38 86 THR A N 1
ATOM 649 C CA . THR A 1 86 ? 13.297 13.355 11.293 1.00 94.38 86 THR A CA 1
ATOM 650 C C . THR A 1 86 ? 14.180 12.123 11.464 1.00 94.38 86 THR A C 1
ATOM 652 O O . THR A 1 86 ? 13.716 11.064 11.880 1.00 94.38 86 THR A O 1
ATOM 655 N N . TRP A 1 87 ? 15.466 12.238 11.127 1.00 93.50 87 TRP A N 1
ATOM 656 C CA . TRP A 1 87 ? 16.367 11.079 11.087 1.00 93.50 87 TRP A CA 1
ATOM 657 C C . TRP A 1 87 ? 16.685 10.490 12.468 1.00 93.50 87 TRP A C 1
ATOM 659 O O . TRP A 1 87 ? 16.938 9.297 12.590 1.00 93.50 87 TRP A O 1
ATOM 669 N N . THR A 1 88 ? 16.711 11.326 13.505 1.00 94.00 88 THR A N 1
ATOM 670 C CA . THR A 1 88 ? 17.196 10.951 14.842 1.00 94.00 88 THR A CA 1
ATOM 671 C C . THR A 1 88 ? 16.076 10.654 15.835 1.00 94.00 88 THR A C 1
ATOM 673 O O . THR A 1 88 ? 16.333 10.078 16.891 1.00 94.00 88 THR A O 1
ATOM 676 N N . GLN A 1 89 ? 14.836 11.031 15.522 1.00 94.06 89 GLN A N 1
ATOM 677 C CA . GLN A 1 89 ? 13.689 10.799 16.392 1.00 94.06 89 GLN A CA 1
ATOM 678 C C . GLN A 1 89 ? 13.095 9.402 16.166 1.00 94.06 89 GLN A C 1
ATOM 680 O O . GLN A 1 89 ? 12.988 8.917 15.044 1.00 94.06 89 GLN A O 1
ATOM 685 N N . SER A 1 90 ? 12.670 8.758 17.253 1.00 92.81 90 SER A N 1
ATOM 686 C CA . SER A 1 90 ? 11.926 7.494 17.198 1.00 92.81 90 SER A CA 1
ATOM 687 C C . SER A 1 90 ? 10.423 7.742 17.047 1.00 92.81 90 SER A C 1
ATOM 689 O O . SER A 1 90 ? 9.870 8.597 17.740 1.00 92.81 90 SER A O 1
ATOM 691 N N . TYR A 1 91 ? 9.761 6.952 16.197 1.00 94.94 91 TYR A N 1
ATOM 692 C CA . TYR A 1 91 ? 8.323 7.045 15.923 1.00 94.94 91 TYR A CA 1
ATOM 693 C C . TYR A 1 91 ? 7.659 5.670 16.075 1.00 94.94 91 TYR A C 1
ATOM 695 O O . TYR A 1 91 ? 8.046 4.704 15.415 1.00 94.94 91 TYR A O 1
ATOM 703 N N . LYS A 1 92 ? 6.627 5.580 16.916 1.00 95.56 92 LYS A N 1
ATOM 704 C CA . LYS A 1 92 ? 5.809 4.372 17.118 1.00 95.56 92 LYS A CA 1
ATOM 705 C C . LYS A 1 92 ? 4.979 4.054 15.881 1.00 95.56 92 LYS A C 1
ATOM 707 O O . LYS A 1 92 ? 4.796 2.884 15.556 1.00 95.56 92 LYS A O 1
ATOM 712 N N . SER A 1 93 ? 4.498 5.075 15.174 1.00 96.19 93 SER A N 1
ATOM 713 C CA . SER A 1 93 ? 3.828 4.906 13.881 1.00 96.19 93 SER A CA 1
ATOM 714 C C . SER A 1 93 ? 4.750 4.262 12.844 1.00 96.19 93 SER A C 1
ATOM 716 O O . SER A 1 93 ? 4.312 3.363 12.126 1.00 96.19 93 SER A O 1
ATOM 718 N N . LEU A 1 94 ? 6.031 4.646 12.798 1.00 96.12 94 LEU A N 1
ATOM 719 C CA . LEU A 1 94 ? 7.007 4.035 11.892 1.00 96.12 94 LEU A CA 1
ATOM 720 C C . LEU A 1 94 ? 7.325 2.588 12.282 1.00 96.12 94 LEU A C 1
ATOM 722 O O . LEU A 1 94 ? 7.398 1.733 11.400 1.00 96.12 94 LEU A O 1
ATOM 726 N N . ASP A 1 95 ? 7.442 2.289 13.579 1.00 97.00 95 ASP A N 1
ATOM 727 C CA . ASP A 1 95 ? 7.582 0.908 14.055 1.00 97.00 95 ASP A CA 1
ATOM 728 C C . ASP A 1 95 ? 6.367 0.064 13.634 1.00 97.00 95 ASP A C 1
ATOM 730 O O . ASP A 1 95 ? 6.524 -0.953 12.959 1.00 97.00 95 ASP A O 1
ATOM 734 N N . PHE A 1 96 ? 5.143 0.551 13.876 1.00 98.25 96 PHE A N 1
ATOM 735 C CA . PHE A 1 96 ? 3.914 -0.086 13.390 1.00 98.25 96 PHE A CA 1
ATOM 736 C C . PHE A 1 96 ? 3.945 -0.317 11.872 1.00 98.25 96 PHE A C 1
ATOM 738 O O . PHE A 1 96 ? 3.689 -1.432 11.415 1.00 98.25 96 PHE A O 1
ATOM 745 N N . ALA A 1 97 ? 4.295 0.703 11.084 1.00 97.88 97 ALA A N 1
ATOM 746 C CA . ALA A 1 97 ? 4.373 0.587 9.633 1.00 97.88 97 ALA A CA 1
ATOM 747 C C . ALA A 1 97 ? 5.403 -0.458 9.188 1.00 97.88 97 ALA A C 1
ATOM 749 O O . ALA A 1 97 ? 5.121 -1.258 8.292 1.00 97.88 97 ALA A O 1
ATOM 750 N N . SER A 1 98 ? 6.562 -0.504 9.849 1.00 97.56 98 SER A N 1
ATOM 751 C CA . SER A 1 98 ? 7.603 -1.488 9.568 1.00 97.56 98 SER A CA 1
ATOM 752 C C . SER A 1 98 ? 7.107 -2.915 9.835 1.00 97.56 98 SER A C 1
ATOM 754 O O . SER A 1 98 ? 7.190 -3.780 8.959 1.00 97.56 98 SER A O 1
ATOM 756 N N . LYS A 1 99 ? 6.461 -3.144 10.985 1.00 98.12 99 LYS A N 1
ATOM 757 C CA . LYS A 1 99 ? 5.888 -4.441 11.354 1.00 98.12 99 LYS A CA 1
ATOM 758 C C . LYS A 1 99 ? 4.805 -4.877 10.380 1.00 98.12 99 LYS A C 1
ATOM 760 O O . LYS A 1 99 ? 4.780 -6.033 9.964 1.00 98.12 99 LYS A O 1
ATOM 765 N N . ILE A 1 100 ? 3.924 -3.972 9.965 1.00 97.88 100 ILE A N 1
ATOM 766 C CA . ILE A 1 100 ? 2.861 -4.304 9.013 1.00 97.88 100 ILE A CA 1
ATOM 767 C C . ILE A 1 100 ? 3.419 -4.643 7.632 1.00 97.88 100 ILE A C 1
ATOM 769 O O . ILE A 1 100 ? 3.031 -5.660 7.053 1.00 97.88 100 ILE A O 1
ATOM 773 N N . LEU A 1 101 ? 4.322 -3.822 7.095 1.00 97.00 101 LEU A N 1
ATOM 774 C CA . LEU A 1 101 ? 4.794 -3.967 5.717 1.00 97.00 101 LEU A CA 1
ATOM 775 C C . LEU A 1 101 ? 5.802 -5.111 5.553 1.00 97.00 101 LEU A C 1
ATOM 777 O O . LEU A 1 101 ? 5.755 -5.814 4.539 1.00 97.00 101 LEU A O 1
ATOM 781 N N . PHE A 1 102 ? 6.681 -5.320 6.537 1.00 96.06 102 PHE A N 1
ATOM 782 C CA . PHE A 1 102 ? 7.816 -6.242 6.428 1.00 96.06 102 PHE A CA 1
ATOM 783 C C . PHE A 1 102 ? 7.663 -7.541 7.229 1.00 96.06 102 PHE A C 1
ATOM 785 O O . PHE A 1 102 ? 8.359 -8.503 6.918 1.00 96.06 102 PHE A O 1
ATOM 792 N N . GLU A 1 103 ? 6.732 -7.625 8.186 1.00 95.56 103 GLU A N 1
ATOM 793 C CA . GLU A 1 103 ? 6.531 -8.837 9.001 1.00 95.56 103 GLU A CA 1
ATOM 794 C C . GLU A 1 103 ? 5.112 -9.404 8.842 1.00 95.56 103 GLU A C 1
ATOM 796 O O . GLU A 1 103 ? 4.925 -10.466 8.242 1.00 95.56 103 GLU A O 1
ATOM 801 N N . VAL A 1 104 ? 4.089 -8.671 9.291 1.00 94.62 104 VAL A N 1
ATOM 802 C CA . VAL A 1 104 ? 2.693 -9.140 9.328 1.00 94.62 104 VAL A CA 1
ATOM 803 C C . VAL A 1 104 ? 2.109 -9.337 7.930 1.00 94.62 104 VAL A C 1
ATOM 805 O O . VAL A 1 104 ? 1.447 -10.342 7.670 1.00 94.62 104 VAL A O 1
ATOM 808 N N . GLY A 1 105 ? 2.367 -8.421 6.994 1.00 92.50 105 GLY A N 1
ATOM 809 C CA . GLY A 1 105 ? 1.953 -8.555 5.597 1.00 92.50 105 GLY A CA 1
ATOM 810 C C . GLY A 1 105 ? 2.473 -9.855 4.966 1.00 92.50 105 GLY A C 1
ATOM 811 O O . GLY A 1 105 ? 1.663 -10.668 4.511 1.00 92.50 105 GLY A O 1
ATOM 812 N N . PRO A 1 106 ? 3.796 -10.106 4.955 1.00 90.62 106 PRO A N 1
ATOM 813 C CA . PRO A 1 106 ? 4.367 -11.386 4.533 1.00 90.62 106 PRO A CA 1
ATOM 814 C C . PRO A 1 106 ? 3.819 -12.607 5.278 1.00 90.62 106 PRO A C 1
ATOM 816 O O . PRO A 1 106 ? 3.475 -13.596 4.626 1.00 90.62 106 PRO A O 1
ATOM 819 N N . GLU A 1 107 ? 3.689 -12.546 6.605 1.00 90.94 107 GLU A N 1
ATOM 820 C CA . GLU A 1 107 ? 3.166 -13.656 7.410 1.00 90.94 107 GLU A CA 1
ATOM 821 C C . GLU A 1 107 ? 1.723 -14.006 7.016 1.00 90.94 107 GLU A C 1
ATOM 823 O O . GLU A 1 107 ? 1.392 -15.167 6.770 1.00 90.94 107 GLU A O 1
ATOM 828 N N . SER A 1 108 ? 0.862 -12.998 6.871 1.00 87.62 108 SER A N 1
ATOM 829 C CA . SER A 1 108 ? -0.557 -13.170 6.543 1.00 87.62 108 SER A CA 1
ATOM 830 C C . SER A 1 108 ? -0.798 -13.860 5.192 1.00 87.62 108 SER A C 1
ATOM 832 O O . SER A 1 108 ? -1.804 -14.557 5.012 1.00 87.62 108 SER A O 1
ATOM 834 N N . ARG A 1 109 ? 0.130 -13.711 4.235 1.00 83.62 109 ARG A N 1
ATOM 835 C CA . ARG A 1 109 ? 0.070 -14.377 2.925 1.00 83.62 109 ARG A CA 1
ATOM 836 C C . ARG A 1 109 ? 0.311 -15.882 3.036 1.00 83.62 109 ARG A C 1
ATOM 838 O O . ARG A 1 109 ? -0.205 -16.625 2.211 1.00 83.62 109 ARG A O 1
ATOM 845 N N . ARG A 1 110 ? 1.026 -16.332 4.074 1.00 80.25 110 ARG A N 1
ATOM 846 C CA . ARG A 1 110 ? 1.290 -17.755 4.353 1.00 80.25 110 ARG A CA 1
ATOM 847 C C . ARG A 1 110 ? 0.138 -18.451 5.081 1.00 80.25 110 ARG A C 1
ATOM 849 O O . ARG A 1 110 ? 0.073 -19.675 5.078 1.00 80.25 110 ARG A O 1
ATOM 856 N N . VAL A 1 111 ? -0.771 -17.690 5.695 1.00 70.56 111 VAL A N 1
ATOM 857 C CA . VAL A 1 111 ? -1.974 -18.227 6.354 1.00 70.56 111 VAL A CA 1
ATOM 858 C C . VAL A 1 111 ? -2.856 -18.892 5.295 1.00 70.56 111 VAL A C 1
ATOM 860 O O . VAL A 1 111 ? -3.203 -18.256 4.300 1.00 70.56 111 VAL A O 1
ATOM 863 N N . LYS A 1 112 ? -3.238 -20.153 5.469 1.00 73.75 112 LYS A N 1
ATOM 864 C CA . LYS A 1 112 ? -4.151 -20.841 4.541 1.00 73.75 112 LYS A CA 1
ATOM 865 C C . LYS A 1 112 ? -5.595 -20.658 5.011 1.00 73.75 112 LYS A C 1
ATOM 867 O O . LYS A 1 112 ? -5.821 -20.323 6.170 1.00 73.75 112 LYS A O 1
ATOM 872 N N . LYS A 1 113 ? -6.583 -20.879 4.135 1.00 68.75 113 LYS A N 1
ATOM 873 C CA . LYS A 1 113 ? -8.002 -20.872 4.554 1.00 68.75 113 LYS A CA 1
ATOM 874 C C . LYS A 1 113 ? -8.253 -21.871 5.693 1.00 68.75 113 LYS A C 1
ATOM 876 O O . LYS A 1 113 ? -8.973 -21.578 6.635 1.00 68.75 113 LYS A O 1
ATOM 881 N N . GLU A 1 114 ? -7.562 -23.003 5.663 1.00 70.44 114 GLU A N 1
ATOM 882 C CA . GLU A 1 114 ? -7.667 -24.076 6.658 1.00 70.44 114 GLU A CA 1
ATOM 883 C C . GLU A 1 114 ? -7.204 -23.667 8.067 1.00 70.44 114 GLU A C 1
ATOM 885 O O . GLU A 1 114 ? -7.677 -24.216 9.053 1.00 70.44 114 GLU A O 1
ATOM 890 N N . THR A 1 115 ? -6.303 -22.684 8.191 1.00 72.62 115 THR A N 1
ATOM 891 C CA . THR A 1 115 ? -5.711 -22.296 9.487 1.00 72.62 115 THR A CA 1
ATOM 892 C C . THR A 1 115 ? -6.536 -21.278 10.280 1.00 72.62 115 THR A C 1
ATOM 894 O O . THR A 1 115 ? -6.113 -20.866 11.357 1.00 72.62 115 THR A O 1
ATOM 897 N N . GLY A 1 116 ? -7.691 -20.855 9.761 1.00 80.19 116 GLY A N 1
ATOM 898 C CA . GLY A 1 116 ? -8.529 -19.847 10.410 1.00 80.19 116 GLY A CA 1
ATOM 899 C C . GLY A 1 116 ? -8.003 -18.415 10.283 1.00 80.19 116 GLY A C 1
ATOM 900 O O . GLY A 1 116 ? -6.968 -18.146 9.662 1.00 80.19 116 GLY A O 1
ATOM 901 N N . ASP A 1 117 ? -8.751 -17.484 10.876 1.00 85.19 117 ASP A N 1
ATOM 902 C CA . ASP A 1 117 ? -8.398 -16.069 10.912 1.00 85.19 117 ASP A CA 1
ATOM 903 C C . ASP A 1 117 ? -7.388 -15.743 12.010 1.00 85.19 117 ASP A C 1
ATOM 905 O O . ASP A 1 117 ? -7.490 -16.204 13.147 1.00 85.19 117 ASP A O 1
ATOM 909 N N . LYS A 1 118 ? -6.402 -14.907 11.668 1.00 90.06 118 LYS A N 1
ATOM 910 C CA . LYS A 1 118 ? -5.369 -14.432 12.590 1.00 90.06 118 LYS A CA 1
ATOM 911 C C . LYS A 1 118 ? -5.600 -12.983 12.985 1.00 90.06 118 LYS A C 1
ATOM 913 O O . LYS A 1 118 ? -6.129 -12.188 12.209 1.00 90.06 118 LYS A O 1
ATOM 918 N N . LYS A 1 119 ? -5.117 -12.630 14.179 1.00 94.06 119 LYS A N 1
ATOM 919 C CA . LYS A 1 119 ? -5.054 -11.249 14.664 1.00 94.06 119 LYS A CA 1
ATOM 920 C C . LYS A 1 119 ? -3.701 -10.928 15.288 1.00 94.06 119 LYS A C 1
ATOM 922 O O . LYS A 1 119 ? -3.167 -11.727 16.054 1.00 94.06 119 LYS A O 1
ATOM 927 N N . TRP A 1 120 ? -3.217 -9.721 15.036 1.00 96.75 120 TRP A N 1
ATOM 928 C CA . TRP A 1 120 ? -2.042 -9.128 15.668 1.00 96.75 120 TRP A CA 1
ATOM 929 C C . TRP A 1 120 ? -2.482 -7.946 16.531 1.00 96.75 120 TRP A C 1
ATOM 931 O O . TRP A 1 120 ? -3.444 -7.251 16.197 1.00 96.75 120 TRP A O 1
ATOM 941 N N . LYS A 1 121 ? -1.808 -7.743 17.666 1.00 97.25 121 LYS A N 1
ATOM 942 C CA . LYS A 1 121 ? -2.121 -6.683 18.633 1.00 97.25 121 LYS A CA 1
ATOM 943 C C . LYS A 1 121 ? -0.929 -5.746 18.762 1.00 97.25 121 LYS A C 1
ATOM 945 O O . LYS A 1 121 ? 0.152 -6.193 19.133 1.00 97.25 121 LYS A O 1
ATOM 950 N N . PHE A 1 122 ? -1.157 -4.462 18.539 1.00 96.75 122 PHE A N 1
ATOM 951 C CA . PHE A 1 122 ? -0.157 -3.408 18.657 1.00 96.75 122 PHE A CA 1
ATOM 952 C C . PHE A 1 122 ? -0.564 -2.486 19.795 1.00 96.75 122 PHE A C 1
ATOM 954 O O . PHE A 1 122 ? -1.610 -1.843 19.727 1.00 96.75 122 PHE A O 1
ATOM 961 N N . ARG A 1 123 ? 0.227 -2.473 20.868 1.00 95.38 123 ARG A N 1
ATOM 962 C CA . ARG A 1 123 ? -0.054 -1.671 22.060 1.00 95.38 123 ARG A CA 1
ATOM 963 C C . ARG A 1 123 ? 0.762 -0.390 22.005 1.00 95.38 123 ARG A C 1
ATOM 965 O O . ARG A 1 123 ? 1.982 -0.445 21.895 1.00 95.38 123 ARG A O 1
ATOM 972 N N . PHE A 1 124 ? 0.081 0.738 22.125 1.00 92.75 124 PHE A N 1
ATOM 973 C CA . PHE A 1 124 ? 0.672 2.065 22.163 1.00 92.75 124 PHE A CA 1
ATOM 974 C C . PHE A 1 124 ? 0.537 2.598 23.580 1.00 92.75 124 PHE A C 1
ATOM 976 O O . PHE A 1 124 ? -0.543 2.544 24.163 1.00 92.75 124 PHE A O 1
ATOM 983 N N . VAL A 1 125 ? 1.644 3.083 24.135 1.00 89.38 125 VAL A N 1
ATOM 984 C CA . VAL A 1 125 ? 1.688 3.685 25.469 1.00 89.38 125 VAL A CA 1
ATOM 985 C C . VAL A 1 125 ? 2.155 5.126 25.321 1.00 89.38 125 VAL A C 1
ATOM 987 O O . VAL A 1 125 ? 3.169 5.384 24.665 1.00 89.38 125 VAL A O 1
ATOM 990 N N . ALA A 1 126 ? 1.426 6.065 25.911 1.00 81.19 126 ALA A N 1
ATOM 991 C CA . ALA A 1 126 ? 1.756 7.484 25.931 1.00 81.19 126 ALA A CA 1
ATOM 992 C C . ALA A 1 126 ? 1.693 8.034 27.362 1.00 81.19 126 ALA A C 1
ATOM 994 O O . ALA A 1 126 ? 1.036 7.466 28.235 1.00 81.19 126 ALA A O 1
ATOM 995 N N . LYS A 1 127 ? 2.402 9.141 27.609 1.00 75.81 127 LYS A N 1
ATOM 996 C CA . LYS A 1 127 ? 2.218 9.920 28.836 1.00 75.81 127 LYS A CA 1
ATOM 997 C C . LYS A 1 127 ? 0.947 10.752 28.676 1.00 75.81 127 LYS A C 1
ATOM 999 O O . LYS A 1 127 ? 0.888 11.587 27.779 1.00 75.81 127 LYS A O 1
ATOM 1004 N N . GLY A 1 128 ? -0.037 10.493 29.522 1.00 71.31 128 GLY A N 1
ATOM 1005 C CA . GLY A 1 128 ? -1.246 11.290 29.675 1.00 71.31 128 GLY A CA 1
ATOM 1006 C C . GLY A 1 128 ? -1.073 12.416 30.695 1.00 71.31 128 GLY A C 1
ATOM 1007 O O . GLY A 1 128 ? 0.033 12.719 31.160 1.00 71.31 128 GLY A O 1
ATOM 1008 N N . VAL A 1 129 ? -2.193 13.037 31.065 1.00 72.06 129 VAL A N 1
ATOM 1009 C CA . VAL A 1 129 ? -2.223 14.162 32.012 1.00 72.06 129 VAL A CA 1
ATOM 1010 C C . VAL A 1 129 ? -1.772 13.706 33.407 1.00 72.06 129 VAL A C 1
ATOM 1012 O O . VAL A 1 129 ? -2.201 12.670 33.917 1.00 72.06 129 VAL A O 1
ATOM 1015 N N . GLY A 1 130 ? -0.892 14.487 34.042 1.00 75.50 130 GLY A N 1
ATOM 1016 C CA . GLY A 1 130 ? -0.432 14.228 35.412 1.00 75.50 130 GLY A CA 1
ATOM 1017 C C . GLY A 1 130 ? 0.479 13.003 35.558 1.00 75.50 130 GLY A C 1
ATOM 1018 O O . GLY A 1 130 ? 0.391 12.305 36.564 1.00 75.50 130 GLY A O 1
ATOM 1019 N N . ASN A 1 131 ? 1.331 12.715 34.563 1.00 73.06 131 ASN A N 1
ATOM 1020 C CA . ASN A 1 131 ? 2.247 11.559 34.535 1.00 73.06 131 ASN A CA 1
ATOM 1021 C C . ASN A 1 131 ? 1.566 10.175 34.556 1.00 73.06 131 ASN A C 1
ATOM 1023 O O . ASN A 1 131 ? 2.242 9.164 34.755 1.00 73.06 131 ASN A O 1
ATOM 1027 N N . LYS A 1 132 ? 0.253 10.087 34.309 1.00 78.06 132 LYS A N 1
ATOM 1028 C CA . LYS A 1 132 ? -0.424 8.796 34.121 1.00 78.06 132 LYS A CA 1
ATOM 1029 C C . LYS A 1 132 ? -0.076 8.208 32.756 1.00 78.06 132 LYS A C 1
ATOM 1031 O O . LYS A 1 132 ? 0.049 8.938 31.779 1.00 78.06 132 LYS A O 1
ATOM 1036 N N . LEU A 1 133 ? 0.088 6.890 32.678 1.00 78.88 133 LEU A N 1
ATOM 1037 C CA . LEU A 1 133 ? 0.247 6.204 31.397 1.00 78.88 133 LEU A CA 1
ATOM 1038 C C . LEU A 1 133 ? -1.129 5.951 30.784 1.00 78.88 133 LEU A C 1
ATOM 1040 O O . LEU A 1 133 ? -1.987 5.333 31.412 1.00 78.88 133 LEU A O 1
ATOM 1044 N N . GLU A 1 134 ? -1.311 6.396 29.548 1.00 82.75 134 GLU A N 1
ATOM 1045 C CA . GLU A 1 134 ? -2.482 6.087 28.737 1.00 82.75 134 GLU A CA 1
ATOM 1046 C C . GLU A 1 134 ? -2.109 5.049 27.682 1.00 82.75 134 GLU A C 1
ATOM 1048 O O . GLU A 1 134 ? -1.024 5.084 27.091 1.00 82.75 134 GLU A O 1
ATOM 1053 N N . GLY A 1 135 ? -3.003 4.082 27.487 1.00 86.88 135 GLY A N 1
ATOM 1054 C CA . GLY A 1 135 ? -2.802 2.964 26.579 1.00 86.88 135 GLY A CA 1
ATOM 1055 C C . GLY A 1 135 ? -3.875 2.912 25.502 1.00 86.88 135 GLY A C 1
ATOM 1056 O O . GLY A 1 135 ? -5.064 3.056 25.794 1.00 86.88 135 GLY A O 1
ATOM 1057 N N . GLY A 1 136 ? -3.453 2.627 24.273 1.00 92.88 136 GLY A N 1
ATOM 1058 C CA . GLY A 1 136 ? -4.331 2.277 23.163 1.00 92.88 136 GLY A CA 1
ATOM 1059 C C . GLY A 1 136 ? -3.867 1.002 22.465 1.00 92.88 136 GLY A C 1
ATOM 1060 O O . GLY A 1 136 ? -2.712 0.587 22.588 1.00 92.88 136 GLY A O 1
ATOM 1061 N N . CYS A 1 137 ? -4.776 0.331 21.761 1.00 94.88 137 CYS A N 1
ATOM 1062 C CA . CYS A 1 137 ? -4.468 -0.926 21.088 1.00 94.88 137 CYS A CA 1
ATOM 1063 C C . CYS A 1 137 ? -5.051 -0.975 19.676 1.00 94.88 137 CYS A C 1
ATOM 1065 O O . CYS A 1 137 ? -6.263 -0.902 19.490 1.00 94.88 137 CYS A O 1
ATOM 1067 N N . VAL A 1 138 ? -4.191 -1.195 18.687 1.00 97.31 138 VAL A N 1
ATOM 1068 C CA . VAL A 1 138 ? -4.608 -1.475 17.311 1.00 97.31 138 VAL A CA 1
ATOM 1069 C C . VAL A 1 138 ? -4.599 -2.983 17.094 1.00 97.31 138 VAL A C 1
ATOM 1071 O O . VAL A 1 138 ? -3.606 -3.662 17.356 1.00 97.31 138 VAL A O 1
ATOM 1074 N N . PHE A 1 139 ? -5.720 -3.519 16.629 1.00 96.81 139 PHE A N 1
ATOM 1075 C CA . PHE A 1 139 ? -5.876 -4.910 16.234 1.00 96.81 139 PHE A CA 1
ATOM 1076 C C . PHE A 1 139 ? -5.876 -4.981 14.717 1.00 96.81 139 PHE A C 1
ATOM 1078 O O . PHE A 1 139 ? -6.693 -4.332 14.072 1.00 96.81 139 PHE A O 1
ATOM 1085 N N . VAL A 1 140 ? -4.993 -5.793 14.151 1.00 95.94 140 VAL A N 1
ATOM 1086 C CA . VAL A 1 140 ? -4.985 -6.071 12.713 1.00 95.94 140 VAL A CA 1
ATOM 1087 C C . VAL A 1 140 ? -5.411 -7.509 12.518 1.00 95.94 140 VAL A C 1
ATOM 1089 O O . VAL A 1 140 ? -4.834 -8.391 13.147 1.00 95.94 140 VAL A O 1
ATOM 1092 N N . ALA A 1 141 ? -6.420 -7.753 11.688 1.00 92.31 141 ALA A N 1
ATOM 1093 C CA . ALA A 1 141 ? -6.977 -9.087 11.492 1.00 92.31 141 ALA A CA 1
ATOM 1094 C C . ALA A 1 141 ? -7.066 -9.489 10.016 1.00 92.31 141 ALA A C 1
ATOM 1096 O O . ALA A 1 141 ? -7.236 -8.652 9.118 1.00 92.31 141 ALA A O 1
ATOM 1097 N N . THR A 1 142 ? -6.950 -10.796 9.774 1.00 89.88 142 THR A N 1
ATOM 1098 C CA . THR A 1 142 ? -7.382 -11.413 8.518 1.00 89.88 142 THR A CA 1
ATOM 1099 C C . THR A 1 142 ? -8.851 -11.799 8.601 1.00 89.88 142 THR A C 1
ATOM 1101 O O . THR A 1 142 ? -9.368 -12.048 9.683 1.00 89.88 142 THR A O 1
ATOM 1104 N N . TYR A 1 143 ? -9.484 -11.870 7.435 1.00 86.44 143 TYR A N 1
ATOM 1105 C CA . TYR A 1 143 ? -10.882 -12.257 7.259 1.00 86.44 143 TYR A CA 1
ATOM 1106 C C . TYR A 1 143 ? -10.964 -13.197 6.044 1.00 86.44 143 TYR A C 1
ATOM 1108 O O . TYR A 1 143 ? -11.438 -12.833 4.972 1.00 86.44 143 TYR A O 1
ATOM 1116 N N . LYS A 1 144 ? -10.316 -14.362 6.156 1.00 80.25 144 LYS A N 1
ATOM 1117 C CA . LYS A 1 144 ? -10.285 -15.440 5.155 1.00 80.25 144 LYS A CA 1
ATOM 1118 C C . LYS A 1 144 ? -11.479 -16.377 5.303 1.00 80.25 144 LYS A C 1
ATOM 1120 O O . LYS A 1 144 ? -11.918 -16.911 4.287 1.00 80.25 144 LYS A O 1
ATOM 1125 N N . ASN A 1 145 ? -11.967 -16.547 6.535 1.00 80.69 145 ASN A N 1
ATOM 1126 C CA . ASN A 1 145 ? -13.103 -17.411 6.867 1.00 80.69 145 ASN A CA 1
ATOM 1127 C C . ASN A 1 145 ? -14.274 -16.637 7.490 1.00 80.69 145 ASN A C 1
ATOM 1129 O O . ASN A 1 145 ? -15.363 -17.183 7.620 1.00 80.69 145 ASN A O 1
ATOM 1133 N N . SER A 1 146 ? -14.055 -15.382 7.876 1.00 81.38 146 SER A N 1
ATOM 1134 C CA . SER A 1 146 ? -15.075 -14.478 8.402 1.00 81.38 146 SER A CA 1
ATOM 1135 C C . SER A 1 146 ? -15.272 -13.264 7.495 1.00 81.38 146 SER A C 1
ATOM 1137 O O . SER A 1 146 ? -14.428 -12.951 6.652 1.00 81.38 146 SER A O 1
ATOM 1139 N N . THR A 1 147 ? -16.397 -12.571 7.665 1.00 79.06 147 THR A N 1
ATOM 1140 C CA . THR A 1 147 ? -16.707 -11.351 6.913 1.00 79.06 147 THR A CA 1
ATOM 1141 C C . THR A 1 147 ? -15.972 -10.160 7.539 1.00 79.06 147 THR A C 1
ATOM 1143 O O . THR A 1 147 ? -16.122 -9.925 8.740 1.00 79.06 147 THR A O 1
ATOM 1146 N N . PRO A 1 148 ? -15.172 -9.394 6.771 1.00 81.88 148 PRO A N 1
ATOM 1147 C CA . PRO A 1 148 ? -14.533 -8.189 7.288 1.00 81.88 148 PRO A CA 1
ATOM 1148 C C . PRO A 1 148 ? -15.581 -7.126 7.649 1.00 81.88 148 PRO A C 1
ATOM 1150 O O . PRO A 1 148 ? -16.631 -7.075 7.005 1.00 81.88 148 PRO A O 1
ATOM 1153 N N . PRO A 1 149 ? -15.296 -6.237 8.619 1.00 80.38 149 PRO A N 1
ATOM 1154 C CA . PRO A 1 149 ? -16.164 -5.110 8.915 1.00 80.38 149 PRO A CA 1
ATOM 1155 C C . PRO A 1 149 ? -16.422 -4.290 7.653 1.00 80.38 149 PRO A C 1
ATOM 1157 O O . PRO A 1 149 ? -15.488 -3.821 7.000 1.00 80.38 149 PRO A O 1
ATOM 1160 N N . ALA A 1 150 ? -17.698 -4.122 7.332 1.00 73.12 150 ALA A N 1
ATOM 1161 C CA . ALA A 1 150 ? -18.171 -3.249 6.272 1.00 73.12 150 ALA A CA 1
ATOM 1162 C C . ALA A 1 150 ? -18.500 -1.875 6.856 1.00 73.12 150 ALA A C 1
ATOM 1164 O O . ALA A 1 150 ? -19.584 -1.376 6.639 1.00 73.12 150 ALA A O 1
ATOM 1165 N N . ILE A 1 151 ? -17.640 -1.306 7.693 1.00 78.44 151 ILE A N 1
ATOM 1166 C CA . ILE A 1 151 ? -17.756 0.082 8.155 1.00 78.44 151 ILE A CA 1
ATOM 1167 C C . ILE A 1 151 ? -16.360 0.698 8.133 1.00 78.44 151 ILE A C 1
ATOM 1169 O O . ILE A 1 151 ? -15.358 -0.031 8.178 1.00 78.44 151 ILE A O 1
ATOM 1173 N N . GLN A 1 152 ? -16.274 2.031 8.079 1.00 86.38 152 GLN A N 1
ATOM 1174 C CA . GLN A 1 152 ? -14.991 2.699 8.293 1.00 86.38 152 GLN A CA 1
ATOM 1175 C C . GLN A 1 152 ? -14.422 2.306 9.661 1.00 86.38 152 GLN A C 1
ATOM 1177 O O . GLN A 1 152 ? -15.176 2.161 10.627 1.00 86.38 152 GLN A O 1
ATOM 1182 N N . PRO A 1 153 ? -13.100 2.102 9.756 1.00 91.62 153 PRO A N 1
ATOM 1183 C CA . PRO A 1 153 ? -12.481 1.799 11.030 1.00 91.62 153 PRO A CA 1
ATOM 1184 C C . PRO A 1 153 ? -12.600 3.018 11.947 1.00 91.62 153 PRO A C 1
ATOM 1186 O O . PRO A 1 153 ? -12.305 4.127 11.523 1.00 91.62 153 PRO A O 1
ATOM 1189 N N . GLU A 1 154 ? -13.006 2.794 13.194 1.00 94.00 154 GLU A N 1
ATOM 1190 C CA . GLU A 1 154 ? -13.251 3.829 14.203 1.00 94.00 154 GLU A CA 1
ATOM 1191 C C . GLU A 1 154 ? -12.674 3.375 15.551 1.00 94.00 154 GLU A C 1
ATOM 1193 O O . GLU A 1 154 ? -12.722 2.184 15.888 1.00 94.00 154 GLU A O 1
ATOM 1198 N N . VAL A 1 155 ? -12.127 4.307 16.336 1.00 94.75 155 VAL A N 1
ATOM 1199 C CA . VAL A 1 155 ? -11.665 4.011 17.697 1.00 94.75 155 VAL A CA 1
ATOM 1200 C C . VAL A 1 155 ? -12.844 3.870 18.656 1.00 94.75 155 VAL A C 1
ATOM 1202 O O . VAL A 1 155 ? -13.601 4.810 18.871 1.00 94.75 155 VAL A O 1
ATOM 1205 N N . LYS A 1 156 ? -12.944 2.715 19.326 1.00 92.94 156 LYS A N 1
ATOM 1206 C CA . LYS A 1 156 ? -13.930 2.453 20.389 1.00 92.94 156 LYS A CA 1
ATOM 1207 C C . LYS A 1 156 ? -13.236 1.926 21.639 1.00 92.94 156 LYS A C 1
ATOM 1209 O O . LYS A 1 156 ? -12.575 0.890 21.601 1.00 92.94 156 LYS A O 1
ATOM 1214 N N . GLY A 1 157 ? -13.357 2.650 22.754 1.00 89.75 157 GLY A N 1
ATOM 1215 C CA . GLY A 1 157 ? -12.734 2.276 24.031 1.00 89.75 157 GLY A CA 1
ATOM 1216 C C . GLY A 1 157 ? -11.213 2.090 23.935 1.00 89.75 157 GLY A C 1
ATOM 1217 O O . GLY A 1 157 ? -10.698 1.057 24.365 1.00 89.75 157 GLY A O 1
ATOM 1218 N N . ASN A 1 158 ? -10.513 3.050 23.315 1.00 91.81 158 ASN A N 1
ATOM 1219 C CA . ASN A 1 158 ? -9.066 3.028 23.031 1.00 91.81 158 ASN A CA 1
ATOM 1220 C C . ASN A 1 158 ? -8.590 1.827 22.197 1.00 91.81 158 ASN A C 1
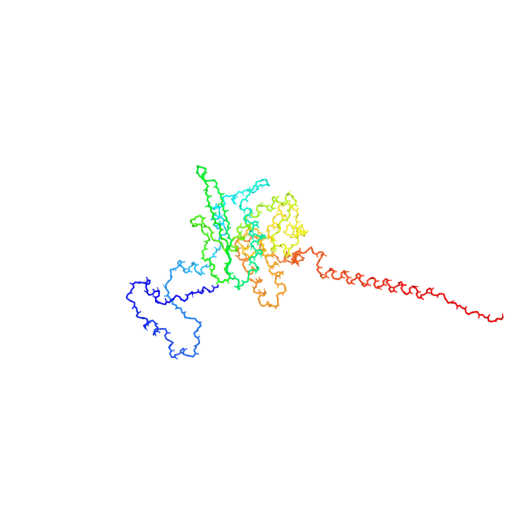ATOM 1222 O O . ASN A 1 158 ? -7.425 1.421 22.260 1.00 91.81 158 ASN A O 1
ATOM 1226 N N . LYS A 1 159 ? -9.491 1.238 21.406 1.00 95.06 159 LYS A N 1
ATOM 1227 C CA . LYS A 1 159 ? -9.188 0.131 20.502 1.00 95.06 159 LYS A CA 1
ATOM 1228 C C . LYS A 1 159 ? -9.579 0.502 19.084 1.00 95.06 159 LYS A C 1
ATOM 1230 O O . LYS A 1 159 ? -10.676 0.999 18.862 1.00 95.06 159 LYS A O 1
ATOM 1235 N N . LEU A 1 160 ? -8.701 0.202 18.136 1.00 95.88 160 LEU A N 1
ATOM 1236 C CA . LEU A 1 160 ? -8.970 0.315 16.705 1.00 95.88 160 LEU A CA 1
ATOM 1237 C C . LEU A 1 160 ? -8.842 -1.067 16.084 1.00 95.88 160 LEU A C 1
ATOM 1239 O O . LEU A 1 160 ? -7.844 -1.751 16.314 1.00 95.88 160 LEU A O 1
ATOM 1243 N N . VAL A 1 161 ? -9.831 -1.486 15.302 1.00 95.19 161 VAL A N 1
ATOM 1244 C CA . VAL A 1 161 ? -9.783 -2.753 14.565 1.00 95.19 161 VAL A CA 1
ATOM 1245 C C . VAL A 1 161 ? -9.623 -2.446 13.086 1.00 95.19 161 VAL A C 1
ATOM 1247 O O . VAL A 1 161 ? -10.420 -1.717 12.506 1.00 95.19 161 VAL A O 1
ATOM 1250 N N . LEU A 1 162 ? -8.590 -3.019 12.481 1.00 94.94 162 LEU A N 1
ATOM 1251 C CA . LEU A 1 162 ? -8.255 -2.860 11.076 1.00 94.94 162 LEU A CA 1
ATOM 1252 C C . LEU A 1 162 ? -8.212 -4.227 10.400 1.00 94.94 162 LEU A C 1
ATOM 1254 O O . LEU A 1 162 ? -7.694 -5.211 10.934 1.00 94.94 162 LEU A O 1
ATOM 1258 N N . THR A 1 163 ? -8.692 -4.281 9.166 1.00 93.50 163 THR A N 1
ATOM 1259 C CA . THR A 1 163 ? -8.286 -5.337 8.239 1.00 93.50 163 THR A CA 1
ATOM 1260 C C . THR A 1 163 ? -6.808 -5.168 7.893 1.00 93.50 163 THR A C 1
ATOM 1262 O O . THR A 1 163 ? -6.263 -4.060 7.931 1.00 93.50 163 THR A O 1
ATOM 1265 N N . LEU A 1 164 ? -6.156 -6.251 7.468 1.00 92.56 164 LEU A N 1
ATOM 1266 C CA . LEU A 1 164 ? -4.785 -6.168 6.961 1.00 92.56 164 LEU A CA 1
ATOM 1267 C C . LEU A 1 164 ? -4.638 -5.132 5.833 1.00 92.56 164 LEU A C 1
ATOM 1269 O O . LEU A 1 164 ? -3.660 -4.391 5.810 1.00 92.56 164 LEU A O 1
ATOM 1273 N N . LYS A 1 165 ? -5.622 -5.046 4.927 1.00 91.94 165 LYS A N 1
ATOM 1274 C CA . LYS A 1 165 ? -5.613 -4.073 3.828 1.00 91.94 165 LYS A CA 1
ATOM 1275 C C . LYS A 1 165 ? -5.580 -2.640 4.362 1.00 91.94 165 LYS A C 1
ATOM 1277 O O . LYS A 1 165 ? -4.727 -1.868 3.942 1.00 91.94 165 LYS A O 1
ATOM 1282 N N . GLN A 1 166 ? -6.471 -2.300 5.293 1.00 94.50 166 GLN A N 1
ATOM 1283 C CA . GLN A 1 166 ? -6.525 -0.963 5.895 1.00 94.50 166 GLN A CA 1
ATOM 1284 C C . GLN A 1 166 ? -5.222 -0.635 6.633 1.00 94.50 166 GLN A C 1
ATOM 1286 O O . GLN A 1 166 ? -4.657 0.435 6.423 1.00 94.50 166 GLN A O 1
ATOM 1291 N N . ALA A 1 167 ? -4.703 -1.581 7.424 1.00 96.62 167 ALA A N 1
ATOM 1292 C CA . ALA A 1 167 ? -3.436 -1.411 8.127 1.00 96.62 167 ALA A CA 1
ATOM 1293 C C . ALA A 1 167 ? -2.275 -1.153 7.157 1.00 96.62 167 ALA A C 1
ATOM 1295 O O . ALA A 1 167 ? -1.526 -0.207 7.361 1.00 96.62 167 ALA A O 1
ATOM 1296 N N . SER A 1 168 ? -2.154 -1.926 6.069 1.00 96.62 168 SER A N 1
ATOM 1297 C CA . SER A 1 168 ? -1.099 -1.717 5.067 1.00 96.62 168 SER A CA 1
ATOM 1298 C C . SER A 1 168 ? -1.188 -0.354 4.376 1.00 96.62 168 SER A C 1
ATOM 1300 O O . SER A 1 168 ? -0.150 0.235 4.091 1.00 96.62 168 SER A O 1
ATOM 1302 N N . LEU A 1 169 ? -2.393 0.170 4.123 1.00 95.88 169 LEU A N 1
ATOM 1303 C CA . LEU A 1 169 ? -2.557 1.501 3.526 1.00 95.88 169 LEU A CA 1
ATOM 1304 C C . LEU A 1 169 ? -2.153 2.616 4.498 1.00 95.88 169 LEU A C 1
ATOM 1306 O O . LEU A 1 169 ? -1.424 3.518 4.095 1.00 95.88 169 LEU A O 1
ATOM 1310 N N . ILE A 1 170 ? -2.530 2.509 5.778 1.00 96.94 170 ILE A N 1
ATOM 1311 C CA . ILE A 1 170 ? -2.060 3.427 6.832 1.00 96.94 170 ILE A CA 1
ATOM 1312 C C . ILE A 1 170 ? -0.528 3.358 6.957 1.00 96.94 170 ILE A C 1
ATOM 1314 O O . ILE A 1 170 ? 0.152 4.378 7.054 1.00 96.94 170 ILE A O 1
ATOM 1318 N N . SER A 1 171 ? 0.049 2.156 6.911 1.00 97.94 171 SER A N 1
ATOM 1319 C CA . SER A 1 171 ? 1.502 1.977 6.962 1.00 97.94 171 SER A CA 1
ATOM 1320 C C . SER A 1 171 ? 2.219 2.598 5.766 1.00 97.94 171 SER A C 1
ATOM 1322 O O . SER A 1 171 ? 3.293 3.168 5.935 1.00 97.94 171 SER A O 1
ATOM 1324 N N . LEU A 1 172 ? 1.635 2.537 4.568 1.00 97.12 172 LEU A N 1
ATOM 1325 C CA . LEU A 1 172 ? 2.181 3.235 3.407 1.00 97.12 172 LEU A CA 1
ATOM 1326 C C . LEU A 1 172 ? 2.083 4.752 3.553 1.00 97.12 172 LEU A C 1
ATOM 1328 O O . LEU A 1 172 ? 3.060 5.425 3.245 1.00 97.12 172 LEU A O 1
ATOM 1332 N N . SER A 1 173 ? 0.972 5.297 4.063 1.00 95.31 173 SER A N 1
ATOM 1333 C CA . SER A 1 173 ? 0.879 6.744 4.304 1.00 95.31 173 SER A CA 1
ATOM 1334 C C . SER A 1 173 ? 1.910 7.238 5.320 1.00 95.31 173 SER A C 1
ATOM 1336 O O . SER A 1 173 ? 2.454 8.322 5.144 1.00 95.31 173 SER A O 1
ATOM 1338 N N . ILE A 1 174 ? 2.241 6.417 6.325 1.00 96.44 174 ILE A N 1
ATOM 1339 C CA . ILE A 1 174 ? 3.336 6.685 7.273 1.00 96.44 174 ILE A CA 1
ATOM 1340 C C . ILE A 1 174 ? 4.701 6.636 6.574 1.00 96.44 174 ILE A C 1
ATOM 1342 O O . ILE A 1 174 ? 5.579 7.448 6.854 1.00 96.44 174 ILE A O 1
ATOM 1346 N N . LEU A 1 175 ? 4.898 5.676 5.667 1.00 96.19 175 LEU A N 1
ATOM 1347 C CA . LEU A 1 175 ? 6.180 5.463 4.999 1.00 96.19 175 LEU A CA 1
ATOM 1348 C C . LEU A 1 175 ? 6.508 6.561 3.973 1.00 96.19 175 LEU A C 1
ATOM 1350 O O . LEU A 1 175 ? 7.678 6.898 3.813 1.00 96.19 175 LEU A O 1
ATOM 1354 N N . ILE A 1 176 ? 5.505 7.134 3.299 1.00 95.00 176 ILE A N 1
ATOM 1355 C CA . ILE A 1 176 ? 5.684 8.129 2.224 1.00 95.00 176 ILE A CA 1
ATOM 1356 C C . ILE A 1 176 ? 6.647 9.274 2.577 1.00 95.00 176 ILE A C 1
ATOM 1358 O O . ILE A 1 176 ? 7.604 9.477 1.820 1.00 95.00 176 ILE A O 1
ATOM 1362 N N . PRO A 1 177 ? 6.459 10.015 3.688 1.00 93.69 177 PRO A N 1
ATOM 1363 C CA . PRO A 1 177 ? 7.368 11.103 4.050 1.00 93.69 177 PRO A CA 1
ATOM 1364 C C . PRO A 1 177 ? 8.761 10.606 4.473 1.00 93.69 177 PRO A C 1
ATOM 1366 O O . PRO A 1 177 ? 9.741 11.338 4.351 1.00 93.69 177 PRO A O 1
ATOM 1369 N N . VAL A 1 178 ? 8.886 9.351 4.919 1.00 95.75 178 VAL A N 1
ATOM 1370 C CA . VAL A 1 178 ? 10.170 8.745 5.308 1.00 95.75 178 VAL A CA 1
ATOM 1371 C C . VAL A 1 178 ? 11.020 8.391 4.087 1.00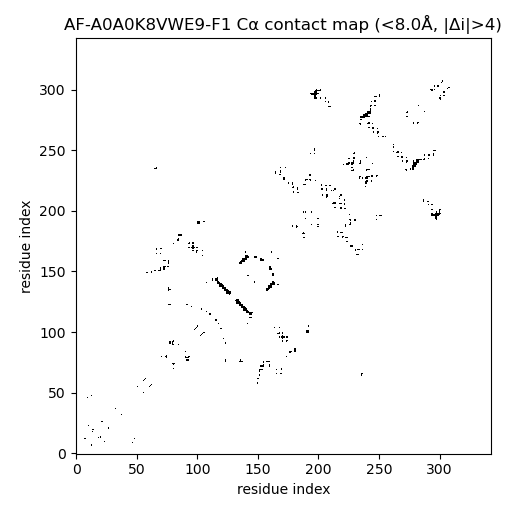 95.75 178 VAL A C 1
ATOM 1373 O O . VAL A 1 178 ? 12.244 8.466 4.166 1.00 95.75 178 VAL A O 1
ATOM 1376 N N . ILE A 1 179 ? 10.411 8.044 2.947 1.00 96.38 179 ILE A N 1
ATOM 1377 C CA . ILE A 1 179 ? 11.145 7.650 1.732 1.00 96.38 179 ILE A CA 1
ATOM 1378 C C . ILE A 1 179 ? 12.086 8.752 1.244 1.00 96.38 179 ILE A C 1
ATOM 1380 O O . ILE A 1 179 ? 13.244 8.464 0.939 1.00 96.38 179 ILE A O 1
ATOM 1384 N N . GLY A 1 180 ? 11.620 10.004 1.204 1.00 92.62 180 GLY A N 1
ATOM 1385 C CA . GLY A 1 180 ? 12.462 11.133 0.800 1.00 92.62 180 GLY A CA 1
ATOM 1386 C C . GLY A 1 180 ? 13.665 11.291 1.724 1.00 92.62 180 GLY A C 1
ATOM 1387 O O . GLY A 1 180 ? 14.806 11.320 1.268 1.00 92.62 180 GLY A O 1
ATOM 1388 N N . LEU A 1 181 ? 13.418 11.284 3.036 1.00 94.75 181 LEU A N 1
ATOM 1389 C CA . LEU A 1 181 ? 14.472 11.371 4.041 1.00 94.75 181 LEU A CA 1
ATOM 1390 C C . LEU A 1 181 ? 15.480 10.216 3.919 1.00 94.75 181 LEU A C 1
ATOM 1392 O O . LEU A 1 181 ? 16.683 10.462 3.873 1.00 94.75 181 LEU A O 1
ATOM 1396 N N . ALA A 1 182 ? 15.007 8.974 3.813 1.00 95.56 182 ALA A N 1
ATOM 1397 C CA . ALA A 1 182 ? 15.858 7.797 3.668 1.00 95.56 182 ALA A CA 1
ATOM 1398 C C . ALA A 1 182 ? 16.748 7.886 2.419 1.00 95.56 182 ALA A C 1
ATOM 1400 O O . ALA A 1 182 ? 17.946 7.606 2.499 1.00 95.56 182 ALA A O 1
ATOM 1401 N N . TYR A 1 183 ? 16.199 8.356 1.296 1.00 94.56 183 TYR A N 1
ATOM 1402 C CA . TYR A 1 183 ? 16.957 8.521 0.060 1.00 94.56 183 TYR A CA 1
ATOM 1403 C C . TYR A 1 183 ? 18.081 9.555 0.195 1.00 94.56 183 TYR A C 1
ATOM 1405 O O . TYR A 1 183 ? 19.209 9.281 -0.209 1.00 94.56 183 TYR A O 1
ATOM 1413 N N . THR A 1 184 ? 17.832 10.695 0.854 1.00 92.62 184 THR A N 1
ATOM 1414 C CA . THR A 1 184 ? 18.890 11.698 1.123 1.00 92.62 184 THR A CA 1
ATOM 1415 C C . THR A 1 184 ? 20.024 11.167 2.006 1.00 92.62 184 THR A C 1
ATOM 1417 O O . THR A 1 184 ? 21.107 11.746 2.047 1.00 92.62 184 THR A O 1
ATOM 1420 N N . LYS A 1 185 ? 19.790 10.053 2.708 1.00 95.19 185 LYS A N 1
ATOM 1421 C CA . LYS A 1 185 ? 20.779 9.330 3.514 1.00 95.19 185 LYS A CA 1
ATOM 1422 C C . LYS A 1 185 ? 21.382 8.122 2.790 1.00 95.19 185 LYS A C 1
ATOM 1424 O O . LYS A 1 185 ? 22.085 7.336 3.410 1.00 95.19 185 LYS A O 1
ATOM 1429 N N . GLY A 1 186 ? 21.133 7.978 1.488 1.00 93.50 186 GLY A N 1
ATOM 1430 C CA . GLY A 1 186 ? 21.684 6.899 0.668 1.00 93.50 186 GLY A CA 1
ATOM 1431 C C . GLY A 1 186 ? 20.927 5.575 0.780 1.00 93.50 186 GLY A C 1
ATOM 1432 O O . GLY A 1 186 ? 21.460 4.534 0.402 1.00 93.50 186 GLY A O 1
ATOM 1433 N N . HIS A 1 187 ? 19.691 5.579 1.289 1.00 95.44 187 HIS A N 1
ATOM 1434 C CA . HIS A 1 187 ? 18.893 4.365 1.457 1.00 95.44 187 HIS A CA 1
ATOM 1435 C C . HIS A 1 187 ? 17.709 4.301 0.489 1.00 95.44 187 HIS A C 1
ATOM 1437 O O . HIS A 1 187 ? 16.911 5.228 0.379 1.00 95.44 187 HIS A O 1
ATOM 1443 N N . VAL A 1 188 ? 17.535 3.140 -0.147 1.00 97.00 188 VAL A N 1
ATOM 1444 C CA . VAL A 1 188 ? 16.362 2.814 -0.971 1.00 97.00 188 VAL A CA 1
ATOM 1445 C C . VAL A 1 188 ? 15.511 1.764 -0.258 1.00 97.00 188 VAL A C 1
ATOM 1447 O O . VAL A 1 188 ? 15.947 0.625 -0.025 1.00 97.00 188 VAL A O 1
ATOM 1450 N N . ILE A 1 189 ? 14.272 2.139 0.064 1.00 97.12 189 ILE A N 1
ATOM 1451 C CA . ILE A 1 189 ? 13.312 1.290 0.775 1.00 97.12 189 ILE A CA 1
ATOM 1452 C C . ILE A 1 189 ? 12.197 0.875 -0.187 1.00 97.12 189 ILE A C 1
ATOM 1454 O O . ILE A 1 189 ? 11.324 1.669 -0.533 1.00 97.12 189 ILE A O 1
ATOM 1458 N N . LEU A 1 190 ? 12.206 -0.400 -0.579 1.00 97.81 190 LEU A N 1
ATOM 1459 C CA . LEU A 1 190 ? 11.091 -1.041 -1.272 1.00 97.81 190 LEU A CA 1
ATOM 1460 C C . LEU A 1 190 ? 10.366 -1.966 -0.298 1.00 97.81 190 LEU A C 1
ATOM 1462 O O . LEU A 1 190 ? 11.005 -2.732 0.426 1.00 97.81 190 LEU A O 1
ATOM 1466 N N . THR A 1 191 ? 9.037 -1.912 -0.288 1.00 97.38 191 THR A N 1
ATOM 1467 C CA . THR A 1 191 ? 8.215 -2.902 0.417 1.00 97.38 191 THR A CA 1
ATOM 1468 C C . THR A 1 191 ? 8.419 -4.285 -0.205 1.00 97.38 191 THR A C 1
ATOM 1470 O O . THR A 1 191 ? 8.773 -4.370 -1.383 1.00 97.38 191 THR A O 1
ATOM 1473 N N . PRO A 1 192 ? 8.142 -5.391 0.511 1.00 95.19 192 PRO A N 1
ATOM 1474 C CA . PRO A 1 192 ? 8.319 -6.728 -0.053 1.00 95.19 192 PRO A CA 1
ATOM 1475 C C . PRO A 1 192 ? 7.518 -6.971 -1.340 1.00 95.19 192 PRO A C 1
ATOM 1477 O O . PRO A 1 192 ? 7.964 -7.725 -2.193 1.00 95.19 192 PRO A O 1
ATOM 1480 N N . LEU A 1 193 ? 6.346 -6.338 -1.494 1.00 94.38 193 LEU A N 1
ATOM 1481 C CA . LEU A 1 193 ? 5.557 -6.444 -2.726 1.00 94.38 193 LEU A CA 1
ATOM 1482 C C . LEU A 1 193 ? 6.217 -5.696 -3.884 1.00 94.38 193 LEU A C 1
ATOM 1484 O O . LEU A 1 193 ? 6.298 -6.240 -4.974 1.00 94.38 193 LEU A O 1
ATOM 1488 N N . SER A 1 194 ? 6.721 -4.486 -3.640 1.00 96.75 194 SER A N 1
ATOM 1489 C CA . SER A 1 194 ? 7.423 -3.703 -4.660 1.00 96.75 194 SER A CA 1
ATOM 1490 C C . SER A 1 194 ? 8.754 -4.347 -5.057 1.00 96.75 194 SER A C 1
ATOM 1492 O O . SER A 1 194 ? 9.016 -4.549 -6.239 1.00 96.75 194 SER A O 1
ATOM 1494 N N . GLY A 1 195 ? 9.546 -4.779 -4.073 1.00 95.50 195 GLY A N 1
ATOM 1495 C CA . GLY A 1 195 ? 10.832 -5.446 -4.292 1.00 95.50 195 GLY A CA 1
ATOM 1496 C C . GLY A 1 195 ? 10.722 -6.828 -4.940 1.00 95.50 195 GLY A C 1
ATOM 1497 O O . GLY A 1 195 ? 11.699 -7.313 -5.490 1.00 95.50 195 GLY A O 1
ATOM 1498 N N . ALA A 1 196 ? 9.545 -7.462 -4.912 1.00 92.94 196 ALA A N 1
ATOM 1499 C CA . ALA A 1 196 ? 9.291 -8.688 -5.669 1.00 92.94 196 ALA A CA 1
ATOM 1500 C C . ALA A 1 196 ? 9.053 -8.428 -7.165 1.00 92.94 196 ALA A C 1
ATOM 1502 O O . ALA A 1 196 ? 9.056 -9.374 -7.947 1.00 92.94 196 ALA A O 1
ATOM 1503 N N . ILE A 1 197 ? 8.810 -7.176 -7.562 1.00 95.00 197 ILE A N 1
ATOM 1504 C CA . ILE A 1 197 ? 8.526 -6.789 -8.948 1.00 95.00 197 ILE A CA 1
ATOM 1505 C C . ILE A 1 197 ? 9.700 -6.009 -9.539 1.00 95.00 197 ILE A C 1
ATOM 1507 O O . ILE A 1 197 ? 10.135 -6.342 -10.641 1.00 95.00 197 ILE A O 1
ATOM 1511 N N . PHE A 1 198 ? 10.242 -5.046 -8.789 1.00 96.12 198 PHE A N 1
ATOM 1512 C CA . PHE A 1 198 ? 11.261 -4.092 -9.228 1.00 96.12 198 PHE A CA 1
ATOM 1513 C C . PHE A 1 198 ? 12.552 -4.210 -8.414 1.00 96.12 198 PHE A C 1
ATOM 1515 O O . PHE A 1 198 ? 12.513 -4.412 -7.198 1.00 96.12 198 PHE A O 1
ATOM 1522 N N . SER A 1 199 ? 13.695 -4.037 -9.077 1.00 94.81 199 SER A N 1
ATOM 1523 C CA . SER A 1 199 ? 15.004 -4.006 -8.419 1.00 94.81 199 SER A CA 1
ATOM 1524 C C . SER A 1 199 ? 15.323 -2.629 -7.832 1.00 94.81 199 SER A C 1
ATOM 1526 O O . SER A 1 199 ? 14.954 -1.592 -8.384 1.00 94.81 199 SER A O 1
ATOM 1528 N N . LYS A 1 200 ? 16.091 -2.606 -6.734 1.00 94.94 200 LYS A N 1
ATOM 1529 C CA . LYS A 1 200 ? 16.641 -1.364 -6.165 1.00 94.94 200 LYS A CA 1
ATOM 1530 C C . LYS A 1 200 ? 17.698 -0.715 -7.067 1.00 94.94 200 LYS A C 1
ATOM 1532 O O . LYS A 1 200 ? 17.833 0.504 -7.026 1.00 94.94 200 LYS A O 1
ATOM 1537 N N . SER A 1 201 ? 18.432 -1.507 -7.855 1.00 93.75 201 SER A N 1
ATOM 1538 C CA . SER A 1 201 ? 19.449 -1.009 -8.801 1.00 93.75 201 SER A CA 1
ATOM 1539 C C . SER A 1 201 ? 18.838 -0.148 -9.904 1.00 93.75 201 SER A C 1
ATOM 1541 O O . SER A 1 201 ? 19.449 0.816 -10.353 1.00 93.75 201 SER A O 1
ATOM 1543 N N . ASP A 1 202 ? 17.601 -0.457 -10.286 1.00 95.31 202 ASP A N 1
ATOM 1544 C CA . ASP A 1 202 ? 16.975 0.099 -11.484 1.00 95.31 202 ASP A CA 1
ATOM 1545 C C . ASP A 1 202 ? 16.229 1.408 -11.191 1.00 95.31 202 ASP A C 1
ATOM 1547 O O . ASP A 1 202 ? 15.715 2.055 -12.099 1.00 95.31 202 ASP A O 1
ATOM 1551 N N . ILE A 1 203 ? 16.179 1.841 -9.926 1.00 96.94 203 ILE A N 1
ATOM 1552 C CA . ILE A 1 203 ? 15.392 2.999 -9.481 1.00 96.94 203 ILE A CA 1
ATOM 1553 C C . ILE A 1 203 ? 15.773 4.283 -10.220 1.00 96.94 203 ILE A C 1
ATOM 1555 O O . ILE A 1 203 ? 14.885 5.058 -10.575 1.00 96.94 203 ILE A O 1
ATOM 1559 N N . SER A 1 204 ? 17.061 4.506 -10.489 1.00 95.94 204 SER A N 1
ATOM 1560 C CA . SER A 1 204 ? 17.516 5.682 -11.243 1.00 95.94 204 SER A CA 1
ATOM 1561 C C . SER A 1 204 ? 16.963 5.679 -12.673 1.00 95.94 204 SER A C 1
ATOM 1563 O O . SER A 1 204 ? 16.402 6.675 -13.128 1.00 95.94 204 SER A O 1
ATOM 1565 N N . GLU A 1 205 ? 17.022 4.537 -13.361 1.00 96.62 205 GLU A N 1
ATOM 1566 C CA . GLU A 1 205 ? 16.512 4.398 -14.729 1.00 96.62 205 GLU A CA 1
ATOM 1567 C C . GLU A 1 205 ? 14.982 4.446 -14.788 1.00 96.62 205 GLU A C 1
ATOM 1569 O O . GLU A 1 205 ? 14.414 5.107 -15.658 1.00 96.62 205 GLU A O 1
ATOM 1574 N N . ILE A 1 206 ? 14.295 3.836 -13.819 1.00 97.12 206 ILE A N 1
ATOM 1575 C CA . ILE A 1 206 ? 12.841 3.966 -13.665 1.00 97.12 206 ILE A CA 1
ATOM 1576 C C . ILE A 1 206 ? 12.469 5.444 -13.469 1.00 97.12 206 ILE A C 1
ATOM 1578 O O . ILE A 1 206 ? 11.524 5.929 -14.090 1.00 97.12 206 ILE A O 1
ATOM 1582 N N . THR A 1 207 ? 13.233 6.182 -12.657 1.00 97.38 207 THR A N 1
ATOM 1583 C CA . THR A 1 207 ? 13.007 7.617 -12.419 1.00 97.38 207 THR A CA 1
ATOM 1584 C C . THR A 1 207 ? 13.163 8.422 -13.711 1.00 97.38 207 THR A C 1
ATOM 1586 O O . THR A 1 207 ? 12.322 9.274 -13.999 1.00 97.38 207 THR A O 1
ATOM 1589 N N . LYS A 1 208 ? 14.172 8.113 -14.540 1.00 97.12 208 LYS A N 1
ATOM 1590 C CA . LYS A 1 208 ? 14.334 8.731 -15.870 1.00 97.12 208 LYS A CA 1
ATOM 1591 C C . LYS A 1 208 ? 13.131 8.469 -16.768 1.00 97.12 208 LYS A C 1
ATOM 1593 O O . LYS A 1 208 ? 12.641 9.403 -17.383 1.00 97.12 208 LYS A O 1
ATOM 1598 N N . VAL A 1 209 ? 12.615 7.242 -16.811 1.00 95.88 209 VAL A N 1
ATOM 1599 C CA . VAL A 1 209 ? 11.414 6.925 -17.606 1.00 95.88 209 VAL A CA 1
ATOM 1600 C C . VAL A 1 209 ? 10.182 7.681 -17.093 1.00 95.88 209 VAL A C 1
ATOM 1602 O O . VAL A 1 209 ? 9.338 8.117 -17.874 1.00 95.88 209 VAL A O 1
ATOM 1605 N N . MET A 1 210 ? 10.065 7.858 -15.777 1.00 93.75 210 MET A N 1
ATOM 1606 C CA . MET A 1 210 ? 8.912 8.519 -15.166 1.00 93.75 210 MET A CA 1
ATOM 1607 C C . MET A 1 210 ? 8.924 10.045 -15.341 1.00 93.75 210 MET A C 1
ATOM 1609 O O . MET A 1 210 ? 7.857 10.619 -15.585 1.00 93.75 210 MET A O 1
ATOM 1613 N N . PHE A 1 211 ? 10.097 10.681 -15.225 1.00 93.81 211 PHE A N 1
ATOM 1614 C CA . PHE A 1 211 ? 10.249 12.137 -15.061 1.00 93.81 211 PHE A CA 1
ATOM 1615 C C . PHE A 1 211 ? 11.278 12.798 -15.994 1.00 93.81 211 PHE A C 1
ATOM 1617 O O . PHE A 1 211 ? 11.540 13.993 -15.861 1.00 93.81 211 PHE A O 1
ATOM 1624 N N . ASN A 1 212 ? 11.908 12.046 -16.901 1.00 92.94 212 ASN A N 1
ATOM 1625 C CA . ASN A 1 212 ? 13.003 12.474 -17.791 1.00 92.94 212 ASN A CA 1
ATOM 1626 C C . ASN A 1 212 ? 14.269 12.998 -17.081 1.00 92.94 212 ASN A C 1
ATOM 1628 O O . ASN A 1 212 ? 15.268 13.292 -17.731 1.00 92.94 212 ASN A O 1
ATOM 1632 N N . THR A 1 213 ? 14.257 13.103 -15.751 1.00 94.19 213 THR A N 1
ATOM 1633 C CA . THR A 1 213 ? 15.315 13.699 -14.930 1.00 94.19 213 THR A CA 1
ATOM 1634 C C . THR A 1 213 ? 15.416 12.975 -13.592 1.00 94.19 213 THR A C 1
ATOM 1636 O O . THR A 1 213 ? 14.404 12.634 -12.975 1.00 94.19 213 THR A O 1
ATOM 1639 N N . VAL A 1 214 ? 16.647 12.751 -13.127 1.00 96.00 214 VAL A N 1
ATOM 1640 C CA . VAL A 1 214 ? 16.917 12.121 -11.827 1.00 96.00 214 VAL A CA 1
ATOM 1641 C C . VAL A 1 214 ? 17.280 13.203 -10.823 1.00 96.00 214 VAL A C 1
ATOM 1643 O O . VAL A 1 214 ? 18.411 13.680 -10.795 1.00 96.00 214 VAL A O 1
ATOM 1646 N N . THR A 1 215 ? 16.313 13.578 -9.991 1.00 96.06 215 THR A N 1
ATOM 1647 C CA . THR A 1 215 ? 16.524 14.424 -8.808 1.00 96.06 215 THR A CA 1
ATOM 1648 C C . THR A 1 215 ? 16.160 13.641 -7.546 1.00 96.06 215 THR A C 1
ATOM 1650 O O . THR A 1 215 ? 15.452 12.627 -7.641 1.00 96.06 215 THR A O 1
ATOM 1653 N N . PRO A 1 216 ? 16.610 14.066 -6.351 1.00 95.12 216 PRO A N 1
ATOM 1654 C CA . PRO A 1 216 ? 16.172 13.455 -5.103 1.00 95.12 216 PRO A CA 1
ATOM 1655 C C . PRO A 1 216 ? 14.649 13.433 -4.934 1.00 95.12 216 PRO A C 1
ATOM 1657 O O . PRO A 1 216 ? 14.116 12.407 -4.511 1.00 95.12 216 PRO A O 1
ATOM 1660 N N . GLU A 1 217 ? 13.937 14.495 -5.328 1.00 95.06 217 GLU A N 1
ATOM 1661 C CA . GLU A 1 217 ? 1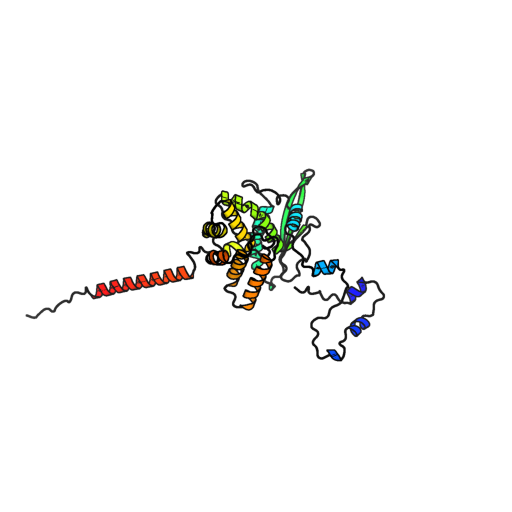2.472 14.537 -5.241 1.00 95.06 217 GLU A CA 1
ATOM 1662 C C . GLU A 1 217 ? 11.819 13.534 -6.198 1.00 95.06 217 GLU A C 1
ATOM 1664 O O . GLU A 1 217 ? 10.989 12.731 -5.769 1.00 95.06 217 GLU A O 1
ATOM 1669 N N . ASN A 1 218 ? 12.233 13.517 -7.472 1.00 96.31 218 ASN A N 1
ATOM 1670 C CA . ASN A 1 218 ? 11.694 12.587 -8.471 1.00 96.31 218 ASN A CA 1
ATOM 1671 C C . ASN A 1 218 ? 11.990 11.129 -8.106 1.00 96.31 218 ASN A C 1
ATOM 1673 O O . ASN A 1 218 ? 11.162 10.243 -8.328 1.00 96.31 218 ASN A O 1
ATOM 1677 N N . THR A 1 219 ? 13.154 10.870 -7.510 1.00 97.50 219 THR A N 1
ATOM 1678 C CA . THR A 1 219 ? 13.541 9.522 -7.080 1.00 97.50 219 THR A CA 1
ATOM 1679 C C . THR A 1 219 ? 12.717 9.076 -5.875 1.00 97.50 219 THR A C 1
ATOM 1681 O O . THR A 1 219 ? 12.181 7.967 -5.865 1.00 97.50 219 THR A O 1
ATOM 1684 N N . ALA A 1 220 ? 12.536 9.950 -4.880 1.00 96.81 220 ALA A N 1
ATOM 1685 C CA . ALA A 1 220 ? 11.673 9.676 -3.736 1.00 96.81 220 ALA A CA 1
ATOM 1686 C C . ALA A 1 220 ? 10.217 9.448 -4.168 1.00 96.81 220 ALA A C 1
ATOM 1688 O O . ALA A 1 220 ? 9.573 8.502 -3.706 1.00 96.81 220 ALA A O 1
ATOM 1689 N N . PHE A 1 221 ? 9.712 10.265 -5.099 1.00 96.50 221 PHE A N 1
ATOM 1690 C CA . PHE A 1 221 ? 8.390 10.074 -5.686 1.00 96.50 221 PHE A CA 1
ATOM 1691 C C . PHE A 1 221 ? 8.299 8.726 -6.405 1.00 96.50 221 PHE A C 1
ATOM 1693 O O . PHE A 1 221 ? 7.341 7.987 -6.193 1.00 96.50 221 PHE A O 1
ATOM 1700 N N . THR A 1 222 ? 9.304 8.366 -7.207 1.00 97.69 222 THR A N 1
ATOM 1701 C CA . THR A 1 222 ? 9.357 7.081 -7.917 1.00 97.69 222 THR A CA 1
ATOM 1702 C C . THR A 1 222 ? 9.296 5.905 -6.944 1.00 97.69 222 THR A C 1
ATOM 1704 O O . THR A 1 222 ? 8.457 5.021 -7.105 1.00 97.69 222 THR A O 1
ATOM 1707 N N . ILE A 1 223 ? 10.113 5.906 -5.887 1.00 98.31 223 ILE A N 1
ATOM 1708 C CA . ILE A 1 223 ? 10.100 4.854 -4.857 1.00 98.31 223 ILE A CA 1
ATOM 1709 C C . ILE A 1 223 ? 8.722 4.765 -4.186 1.00 98.31 223 ILE A C 1
ATOM 1711 O O . ILE A 1 223 ? 8.189 3.666 -4.003 1.00 98.31 223 ILE A O 1
ATOM 1715 N N . ASN A 1 224 ? 8.122 5.911 -3.852 1.00 97.81 224 ASN A N 1
ATOM 1716 C CA . ASN A 1 224 ? 6.772 5.969 -3.302 1.00 97.81 224 ASN A CA 1
ATOM 1717 C C . ASN A 1 224 ? 5.744 5.366 -4.260 1.00 97.81 224 ASN A C 1
ATOM 1719 O O . ASN A 1 224 ? 4.997 4.486 -3.844 1.00 97.81 224 ASN A O 1
ATOM 1723 N N . ALA A 1 225 ? 5.760 5.760 -5.533 1.00 97.62 225 ALA A N 1
ATOM 1724 C CA . ALA A 1 225 ? 4.850 5.250 -6.548 1.00 97.62 225 ALA A CA 1
ATOM 1725 C C . ALA A 1 225 ? 4.979 3.734 -6.731 1.00 97.62 225 ALA A C 1
ATOM 1727 O O . ALA A 1 225 ? 3.966 3.042 -6.823 1.00 97.62 225 ALA A O 1
ATOM 1728 N N . LEU A 1 226 ? 6.196 3.186 -6.721 1.00 97.94 226 LEU A N 1
ATOM 1729 C CA . LEU A 1 226 ? 6.410 1.737 -6.776 1.00 97.94 226 LEU A CA 1
ATOM 1730 C C . LEU A 1 226 ? 5.808 1.038 -5.548 1.00 97.94 226 LEU A C 1
ATOM 1732 O O . LEU A 1 226 ? 5.058 0.069 -5.684 1.00 97.94 226 LEU A O 1
ATOM 1736 N N . ASN A 1 227 ? 6.089 1.551 -4.347 1.00 98.06 227 ASN A N 1
ATOM 1737 C CA . ASN A 1 227 ? 5.595 0.981 -3.094 1.00 98.06 227 ASN A CA 1
ATOM 1738 C C . ASN A 1 227 ? 4.069 1.007 -2.981 1.00 98.06 227 ASN A C 1
ATOM 1740 O O . ASN A 1 227 ? 3.472 0.012 -2.567 1.00 98.06 227 ASN A O 1
ATOM 1744 N N . THR A 1 228 ? 3.439 2.119 -3.348 1.00 97.31 228 THR A N 1
ATOM 1745 C CA . THR A 1 228 ? 1.993 2.297 -3.202 1.00 97.31 228 THR A CA 1
ATOM 1746 C C . THR A 1 228 ? 1.216 1.584 -4.301 1.00 97.31 228 THR A C 1
ATOM 1748 O O . THR A 1 228 ? 0.204 0.948 -4.012 1.00 97.31 228 THR A O 1
ATOM 1751 N N . SER A 1 229 ? 1.724 1.567 -5.535 1.00 97.50 229 SER A N 1
ATOM 1752 C CA . SER A 1 229 ? 1.051 0.910 -6.667 1.00 97.50 229 SER A CA 1
ATOM 1753 C C . SER A 1 229 ? 1.102 -0.616 -6.604 1.00 97.50 229 SER A C 1
ATOM 1755 O O . SER A 1 229 ? 0.192 -1.279 -7.097 1.00 97.50 229 SER A O 1
ATOM 1757 N N . CYS A 1 230 ? 2.134 -1.194 -5.980 1.00 96.31 230 CYS A N 1
ATOM 1758 C CA . CYS A 1 230 ? 2.221 -2.646 -5.777 1.00 96.31 230 CYS A CA 1
ATOM 1759 C C . CYS A 1 230 ? 1.312 -3.154 -4.644 1.00 96.31 230 CYS A C 1
ATOM 1761 O O . CYS A 1 230 ? 1.167 -4.364 -4.459 1.00 96.31 230 CYS A O 1
ATOM 1763 N N . GLN A 1 231 ? 0.701 -2.255 -3.868 1.00 94.50 231 GLN A N 1
ATOM 1764 C CA . GLN A 1 231 ? -0.169 -2.607 -2.754 1.00 94.50 231 GLN A CA 1
ATOM 1765 C C . GLN A 1 231 ? -1.637 -2.710 -3.189 1.00 94.50 231 GLN A C 1
ATOM 1767 O O . GLN A 1 231 ? -2.196 -1.834 -3.847 1.00 94.50 231 GLN A O 1
ATOM 1772 N N . SER A 1 232 ? -2.321 -3.756 -2.720 1.00 88.69 232 SER A N 1
ATOM 1773 C CA . SER A 1 232 ? -3.782 -3.849 -2.825 1.00 88.69 232 SER A CA 1
ATOM 1774 C C . SER A 1 232 ? -4.453 -2.691 -2.081 1.00 88.69 232 SER A C 1
ATOM 1776 O O . SER A 1 232 ? -4.253 -2.528 -0.876 1.00 88.69 232 SER A O 1
ATOM 1778 N N . GLY A 1 233 ? -5.285 -1.915 -2.781 1.00 89.25 233 GLY A N 1
ATOM 1779 C CA . GLY A 1 233 ? -5.873 -0.687 -2.238 1.00 89.25 233 GLY A CA 1
ATOM 1780 C C . GLY A 1 233 ? -5.049 0.574 -2.497 1.00 89.25 233 GLY A C 1
ATOM 1781 O O . GLY A 1 233 ? -5.485 1.646 -2.092 1.00 89.25 233 GLY A O 1
ATOM 1782 N N . GLY A 1 234 ? -3.891 0.469 -3.159 1.00 93.81 234 GLY A N 1
ATOM 1783 C CA . GLY A 1 234 ? -3.026 1.609 -3.462 1.00 93.81 234 GLY A CA 1
ATOM 1784 C C . GLY A 1 234 ? -3.724 2.731 -4.232 1.00 93.81 234 GLY A C 1
ATOM 1785 O O . GLY A 1 234 ? -3.290 3.874 -4.148 1.00 93.81 234 GLY A O 1
ATOM 1786 N N . GLN A 1 235 ? -4.843 2.456 -4.909 1.00 93.12 235 GLN A N 1
ATOM 1787 C CA . GLN A 1 235 ? -5.624 3.474 -5.607 1.00 93.12 235 GLN A CA 1
ATOM 1788 C C . GLN A 1 235 ? -6.112 4.619 -4.706 1.00 93.12 235 GLN A C 1
ATOM 1790 O O . GLN A 1 235 ? -6.436 5.669 -5.241 1.00 93.12 235 GLN A O 1
ATOM 1795 N N . TYR A 1 236 ? -6.161 4.429 -3.382 1.00 91.94 236 TYR A N 1
ATOM 1796 C CA . TYR A 1 236 ? -6.545 5.450 -2.396 1.00 91.94 236 TYR A CA 1
ATOM 1797 C C . TYR A 1 236 ? -5.368 6.332 -1.937 1.00 91.94 236 TYR A C 1
ATOM 1799 O O . TYR A 1 236 ? -5.474 7.038 -0.938 1.00 91.94 236 TYR A O 1
ATOM 1807 N N . ILE A 1 237 ? -4.207 6.234 -2.595 1.00 93.62 237 ILE A N 1
ATOM 1808 C CA . ILE A 1 237 ? -2.982 6.948 -2.224 1.00 93.62 237 ILE A CA 1
ATOM 1809 C C . ILE A 1 237 ? -2.521 7.830 -3.389 1.00 93.62 237 ILE A C 1
ATOM 1811 O O . ILE A 1 237 ? -2.312 7.340 -4.498 1.00 93.62 237 ILE A O 1
ATOM 1815 N N . GLY A 1 238 ? -2.283 9.113 -3.094 1.00 91.75 238 GLY A N 1
ATOM 1816 C CA . GLY A 1 238 ? -1.896 10.158 -4.053 1.00 91.75 238 GLY A CA 1
ATOM 1817 C C . GLY A 1 238 ? -0.725 9.806 -4.967 1.00 91.75 238 GLY A C 1
ATOM 1818 O O . GLY A 1 238 ? -0.772 10.033 -6.172 1.00 91.75 238 GLY A O 1
ATOM 1819 N N . THR A 1 239 ? 0.319 9.206 -4.397 1.00 94.25 239 THR A N 1
ATOM 1820 C CA . THR A 1 239 ? 1.565 8.875 -5.104 1.00 94.25 239 THR A CA 1
ATOM 1821 C C . THR A 1 239 ? 1.459 7.637 -5.994 1.00 94.25 239 THR A C 1
ATOM 1823 O O . THR A 1 239 ? 2.409 7.314 -6.701 1.00 94.25 239 THR A O 1
ATOM 1826 N N . SER A 1 240 ? 0.336 6.918 -5.967 1.00 95.94 240 SER A N 1
ATOM 1827 C CA . SER A 1 240 ? 0.140 5.720 -6.782 1.00 95.94 240 SER A CA 1
ATOM 1828 C C . SER A 1 240 ? 0.045 6.018 -8.278 1.00 95.94 240 SER A C 1
ATOM 1830 O O . SER A 1 240 ? -0.404 7.084 -8.702 1.00 95.94 240 SER A O 1
ATOM 1832 N N . SER A 1 241 ? 0.392 5.010 -9.079 1.00 96.38 241 SER A N 1
ATOM 1833 C CA . SER A 1 241 ? 0.331 5.007 -10.535 1.00 96.38 241 SER A CA 1
ATOM 1834 C C . SER A 1 241 ? -0.464 3.825 -11.069 1.00 96.38 241 SER A C 1
ATOM 1836 O O . SER A 1 241 ? -0.191 2.664 -10.758 1.00 96.38 241 SER A O 1
ATOM 1838 N N . THR A 1 242 ? -1.408 4.129 -11.958 1.00 97.06 242 THR A N 1
ATOM 1839 C CA . THR A 1 242 ? -2.186 3.125 -12.689 1.00 97.06 242 THR A CA 1
ATOM 1840 C C . THR A 1 242 ? -1.272 2.259 -13.559 1.00 97.06 242 THR A C 1
ATOM 1842 O O . THR A 1 242 ? -1.407 1.038 -13.553 1.00 97.06 242 THR A O 1
ATOM 1845 N N . THR A 1 243 ? -0.298 2.858 -14.254 1.00 96.75 243 THR A N 1
ATOM 1846 C CA . THR A 1 243 ? 0.677 2.134 -15.087 1.00 96.75 243 THR A CA 1
ATOM 1847 C C . THR A 1 243 ? 1.472 1.113 -14.273 1.00 96.75 243 THR A C 1
ATOM 1849 O O . THR A 1 243 ? 1.524 -0.063 -14.635 1.00 96.75 243 THR A O 1
ATOM 1852 N N . ILE A 1 244 ? 2.041 1.535 -13.138 1.00 97.69 244 ILE A N 1
ATOM 1853 C CA . ILE A 1 244 ? 2.836 0.656 -12.270 1.00 97.69 244 ILE A CA 1
ATOM 1854 C C . ILE A 1 244 ? 1.958 -0.444 -11.662 1.00 97.69 244 ILE A C 1
ATOM 1856 O O . ILE A 1 244 ? 2.369 -1.602 -11.634 1.00 97.69 244 ILE A O 1
ATOM 1860 N N . ALA A 1 245 ? 0.741 -0.120 -11.214 1.00 97.56 245 ALA A N 1
ATOM 1861 C CA . ALA A 1 245 ? -0.174 -1.102 -10.630 1.00 97.56 245 ALA A CA 1
ATOM 1862 C C . ALA A 1 245 ? -0.547 -2.209 -11.631 1.00 97.56 245 ALA A C 1
ATOM 1864 O O . ALA A 1 245 ? -0.586 -3.390 -11.279 1.00 97.56 245 ALA A O 1
ATOM 1865 N N . VAL A 1 246 ? -0.783 -1.845 -12.895 1.00 96.88 246 VAL A N 1
ATOM 1866 C CA . VAL A 1 246 ? -1.073 -2.804 -13.971 1.00 96.88 246 VAL A CA 1
ATOM 1867 C C . VAL A 1 246 ? 0.148 -3.677 -14.267 1.00 96.88 246 VAL A C 1
ATOM 1869 O O . VAL A 1 246 ? 0.004 -4.896 -14.353 1.00 96.88 246 VAL A O 1
ATOM 1872 N N . LEU A 1 247 ? 1.349 -3.092 -14.353 1.00 96.75 247 LEU A N 1
ATOM 1873 C CA . LEU A 1 247 ? 2.597 -3.846 -14.524 1.00 96.75 247 LEU A CA 1
ATOM 1874 C C . LEU A 1 247 ? 2.835 -4.829 -13.375 1.00 96.75 247 LEU A C 1
ATOM 1876 O O . LEU A 1 247 ? 3.129 -5.999 -13.617 1.00 96.75 247 LEU A O 1
ATOM 1880 N N . ALA A 1 248 ? 2.638 -4.387 -12.133 1.00 96.38 248 ALA A N 1
ATOM 1881 C CA . ALA A 1 248 ? 2.749 -5.235 -10.955 1.00 96.38 248 ALA A CA 1
ATOM 1882 C C . ALA A 1 248 ? 1.730 -6.385 -10.991 1.00 96.38 248 ALA A C 1
ATOM 1884 O O . ALA A 1 248 ? 2.090 -7.528 -10.716 1.00 96.38 248 ALA A O 1
ATOM 1885 N N . ALA A 1 249 ? 0.481 -6.119 -11.391 1.00 95.75 249 ALA A N 1
ATOM 1886 C CA . ALA A 1 249 ? -0.544 -7.152 -11.530 1.00 95.75 249 ALA A CA 1
ATOM 1887 C C . ALA A 1 249 ? -0.184 -8.185 -12.608 1.00 95.75 249 ALA A C 1
ATOM 1889 O O . ALA A 1 249 ? -0.319 -9.384 -12.366 1.00 95.75 249 ALA A O 1
ATOM 1890 N N . ILE A 1 250 ? 0.304 -7.747 -13.772 1.00 94.44 250 ILE A N 1
ATOM 1891 C CA . ILE A 1 250 ? 0.762 -8.645 -14.843 1.00 94.44 250 ILE A CA 1
ATOM 1892 C C . ILE A 1 250 ? 1.950 -9.478 -14.359 1.00 94.44 250 ILE A C 1
ATOM 1894 O O . ILE A 1 250 ? 1.922 -10.702 -14.464 1.00 94.44 250 ILE A O 1
ATOM 1898 N N . SER A 1 251 ? 2.960 -8.838 -13.772 1.00 93.06 251 SER A N 1
ATOM 1899 C CA . SER A 1 251 ? 4.172 -9.507 -13.295 1.00 93.06 251 SER A CA 1
ATOM 1900 C C . SER A 1 251 ? 3.870 -10.534 -12.197 1.00 93.06 251 SER A C 1
ATOM 1902 O O . SER A 1 251 ? 4.305 -11.682 -12.287 1.00 93.06 251 SER A O 1
ATOM 1904 N N . ALA A 1 252 ? 3.016 -10.191 -11.227 1.00 90.81 252 ALA A N 1
ATOM 1905 C CA . ALA A 1 252 ? 2.595 -11.099 -10.160 1.00 90.81 252 ALA A CA 1
ATOM 1906 C C . ALA A 1 252 ? 1.747 -12.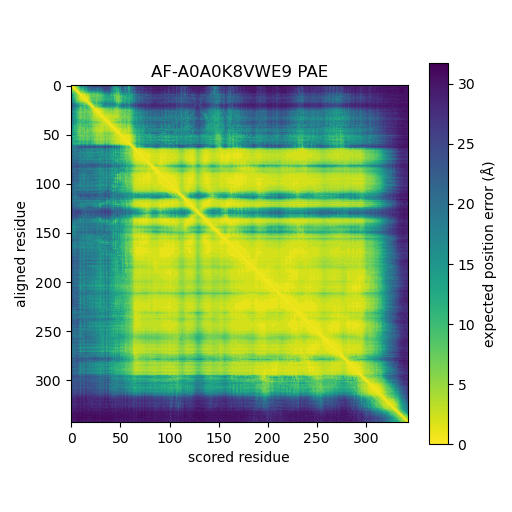285 -10.657 1.00 90.81 252 ALA A C 1
ATOM 1908 O O . ALA A 1 252 ? 1.677 -13.320 -9.995 1.00 90.81 252 ALA A O 1
ATOM 1909 N N . THR A 1 253 ? 1.091 -12.149 -11.813 1.00 92.31 253 THR A N 1
ATOM 1910 C CA . THR A 1 253 ? 0.189 -13.171 -12.365 1.00 92.31 253 THR A CA 1
ATOM 1911 C C . THR A 1 253 ? 0.738 -13.875 -13.606 1.00 92.31 253 THR A C 1
ATOM 1913 O O . THR A 1 253 ? 0.062 -14.750 -14.153 1.00 92.31 253 THR A O 1
ATOM 1916 N N . LYS A 1 254 ? 1.969 -13.559 -14.041 1.00 88.56 254 LYS A N 1
ATOM 1917 C CA . LYS A 1 254 ? 2.560 -14.066 -15.293 1.00 88.56 254 LYS A CA 1
ATOM 1918 C C . LYS A 1 254 ? 2.597 -15.595 -15.375 1.00 88.56 254 LYS A C 1
ATOM 1920 O O . LYS A 1 254 ? 2.342 -16.154 -16.437 1.00 88.56 254 LYS A O 1
ATOM 1925 N N . ASN A 1 255 ? 2.794 -16.251 -14.230 1.00 87.75 255 ASN A N 1
ATOM 1926 C CA . ASN A 1 255 ? 2.892 -17.708 -14.105 1.00 87.75 255 ASN A CA 1
ATOM 1927 C C . ASN A 1 255 ? 1.557 -18.405 -13.776 1.00 87.75 255 ASN A C 1
ATOM 1929 O O . ASN A 1 255 ? 1.532 -19.620 -13.575 1.00 87.75 255 ASN A O 1
ATOM 1933 N N . LEU A 1 256 ? 0.436 -17.676 -13.695 1.00 89.81 256 LEU A N 1
ATOM 1934 C CA . LEU A 1 256 ? -0.873 -18.298 -13.487 1.00 89.81 256 LEU A CA 1
ATOM 1935 C C . LEU A 1 256 ? -1.320 -19.037 -14.755 1.00 89.81 256 LEU A C 1
ATOM 1937 O O . LEU A 1 256 ? -1.420 -18.442 -15.828 1.00 89.81 256 LEU A O 1
ATOM 1941 N N . LYS A 1 257 ? -1.639 -20.331 -14.611 1.00 93.88 257 LYS A N 1
ATOM 1942 C CA . LYS A 1 257 ? -2.167 -21.166 -15.706 1.00 93.88 257 LYS A CA 1
ATOM 1943 C C . LYS A 1 257 ? -3.583 -20.753 -16.124 1.00 93.88 257 LYS A C 1
ATOM 1945 O O . LYS A 1 257 ? -3.926 -20.838 -17.300 1.00 93.88 257 LYS A O 1
ATOM 1950 N N . ASP A 1 258 ? -4.389 -20.282 -15.173 1.00 93.81 258 ASP A N 1
ATOM 1951 C CA . ASP A 1 258 ? -5.742 -19.792 -15.436 1.00 93.81 258 ASP A CA 1
ATOM 1952 C C . ASP A 1 258 ? -5.700 -18.396 -16.081 1.00 93.81 258 ASP A C 1
ATOM 1954 O O . ASP A 1 258 ? -5.534 -17.366 -15.417 1.00 93.81 258 ASP A O 1
ATOM 1958 N N . LYS A 1 259 ? -5.866 -18.373 -17.408 1.00 93.56 259 LYS A N 1
ATOM 1959 C CA . LYS A 1 259 ? -5.893 -17.142 -18.206 1.00 93.56 259 LYS A CA 1
ATOM 1960 C C . LYS A 1 259 ? -7.084 -16.245 -17.859 1.00 93.56 259 LYS A C 1
ATOM 1962 O O . LYS A 1 259 ? -6.928 -15.027 -17.892 1.00 93.56 259 LYS A O 1
ATOM 1967 N N . SER A 1 260 ? -8.246 -16.814 -17.533 1.00 93.44 260 SER A N 1
ATOM 1968 C CA . SER A 1 260 ? -9.458 -16.044 -17.222 1.00 93.44 260 SER A CA 1
ATOM 1969 C C . SER A 1 260 ? -9.292 -15.295 -15.902 1.00 93.44 260 SER A C 1
ATOM 1971 O O . SER A 1 260 ? -9.503 -14.080 -15.833 1.00 93.44 260 SER A O 1
ATOM 1973 N N . LEU A 1 261 ? -8.795 -15.992 -14.875 1.00 92.25 261 LEU A N 1
ATOM 1974 C CA . LEU A 1 261 ? -8.467 -15.387 -13.588 1.00 92.25 261 LEU A CA 1
ATOM 1975 C C . LEU A 1 261 ? -7.409 -14.290 -13.738 1.00 92.25 261 LEU A C 1
ATOM 1977 O O . LEU A 1 261 ? -7.592 -13.190 -13.213 1.00 92.25 261 LEU A O 1
ATOM 1981 N N . ARG A 1 262 ? -6.337 -14.554 -14.498 1.00 93.12 262 ARG A N 1
ATOM 1982 C CA . ARG A 1 262 ? -5.286 -13.566 -14.784 1.00 93.12 262 ARG A CA 1
ATOM 1983 C C . ARG A 1 262 ? -5.859 -12.297 -15.416 1.00 93.12 262 ARG A C 1
ATOM 1985 O O . ARG A 1 262 ? -5.637 -11.203 -14.900 1.00 93.12 262 ARG A O 1
ATOM 1992 N N . THR A 1 263 ? -6.637 -12.438 -16.488 1.00 94.25 263 THR A N 1
ATOM 1993 C CA . THR A 1 263 ? -7.284 -11.307 -17.167 1.00 94.25 263 THR A CA 1
ATOM 1994 C C . THR A 1 263 ? -8.224 -10.556 -16.226 1.00 94.25 263 THR A C 1
ATOM 1996 O O . THR A 1 263 ? -8.212 -9.327 -16.206 1.00 94.25 263 THR A O 1
ATOM 1999 N N . SER A 1 264 ? -8.994 -11.264 -15.390 1.00 95.31 264 SER A N 1
ATOM 2000 C CA . SER A 1 264 ? -9.881 -10.630 -14.410 1.00 95.31 264 SER A CA 1
ATOM 2001 C C . SER A 1 264 ? -9.114 -9.796 -13.383 1.00 95.31 264 SER A C 1
ATOM 2003 O O . SER A 1 264 ? -9.547 -8.687 -13.072 1.00 95.31 264 SER A O 1
ATOM 2005 N N . ILE A 1 265 ? -7.982 -10.293 -12.871 1.00 93.62 265 ILE A N 1
ATOM 2006 C CA . ILE A 1 265 ? -7.140 -9.558 -11.917 1.00 93.62 265 ILE A CA 1
ATOM 2007 C C . ILE A 1 265 ? -6.608 -8.279 -12.567 1.00 93.62 265 ILE A C 1
ATOM 2009 O O . ILE A 1 265 ? -6.820 -7.197 -12.024 1.00 93.62 265 ILE A O 1
ATOM 2013 N N . VAL A 1 266 ? -5.992 -8.381 -13.749 1.00 95.75 266 VAL A N 1
ATOM 2014 C CA . VAL A 1 266 ? -5.422 -7.222 -14.458 1.00 95.75 266 VAL A CA 1
ATOM 2015 C C . VAL A 1 266 ? -6.503 -6.189 -14.788 1.00 95.75 266 VAL A C 1
ATOM 2017 O O . VAL A 1 266 ? -6.339 -5.008 -14.486 1.00 95.75 266 VAL A O 1
ATOM 2020 N N . ALA A 1 267 ? -7.646 -6.626 -15.326 1.00 94.88 267 ALA A N 1
ATOM 2021 C CA . ALA A 1 267 ? -8.756 -5.738 -15.662 1.00 94.88 267 ALA A CA 1
ATOM 2022 C C . ALA A 1 267 ? -9.346 -5.043 -14.424 1.00 94.88 267 ALA A C 1
ATOM 2024 O O . ALA A 1 267 ? -9.684 -3.860 -14.480 1.00 94.88 267 ALA A O 1
ATOM 2025 N N . LYS A 1 268 ? -9.462 -5.752 -13.292 1.00 93.94 268 LYS A N 1
ATOM 2026 C CA . LYS A 1 268 ? -9.915 -5.160 -12.024 1.00 93.94 268 LYS A CA 1
ATOM 2027 C C . LYS A 1 268 ? -8.919 -4.132 -11.503 1.00 93.94 268 LYS A C 1
ATOM 2029 O O . LYS A 1 268 ? -9.353 -3.053 -11.114 1.00 93.94 268 LYS A O 1
ATOM 2034 N N . THR A 1 269 ? -7.621 -4.433 -11.525 1.00 95.38 269 THR A N 1
ATOM 2035 C CA . THR A 1 269 ? -6.578 -3.487 -11.105 1.00 95.38 269 THR A CA 1
ATOM 2036 C C . THR A 1 269 ? -6.611 -2.223 -11.957 1.00 95.38 269 THR A C 1
ATOM 2038 O O . THR A 1 269 ? -6.683 -1.130 -11.402 1.00 95.38 269 THR A O 1
ATOM 2041 N N . PHE A 1 270 ? -6.660 -2.362 -13.288 1.00 95.44 270 PHE A N 1
ATOM 2042 C CA . PHE A 1 270 ? -6.776 -1.222 -14.199 1.00 95.44 270 PHE A CA 1
ATOM 2043 C C . PHE A 1 270 ? -7.991 -0.356 -13.850 1.00 95.44 270 PHE A C 1
ATOM 2045 O O . PHE A 1 270 ? -7.840 0.834 -13.599 1.00 95.44 270 PHE A O 1
ATOM 2052 N N . LYS A 1 271 ? -9.187 -0.956 -13.743 1.00 92.62 271 LYS A N 1
ATOM 2053 C CA . LYS A 1 271 ? -10.421 -0.222 -13.414 1.00 92.62 271 LYS A CA 1
ATOM 2054 C C . LYS A 1 271 ? -10.336 0.492 -12.063 1.00 92.62 271 LYS A C 1
ATOM 2056 O O . LYS A 1 271 ? -10.741 1.644 -11.968 1.00 92.62 271 LYS A O 1
ATOM 2061 N N . GLN A 1 272 ? -9.814 -0.173 -11.030 1.00 91.38 272 GLN A N 1
ATOM 2062 C CA . GLN A 1 272 ? -9.722 0.395 -9.680 1.00 91.38 272 GLN A CA 1
ATOM 2063 C C . GLN A 1 272 ? -8.804 1.616 -9.615 1.00 91.38 272 GLN A C 1
ATOM 2065 O O . GLN A 1 272 ? -9.159 2.601 -8.975 1.00 91.38 272 GLN A O 1
ATOM 2070 N N . PHE A 1 273 ? -7.638 1.558 -10.260 1.00 94.25 273 PHE A N 1
ATOM 2071 C CA . PHE A 1 273 ? -6.684 2.668 -10.244 1.00 94.25 273 PHE A CA 1
ATOM 2072 C C . PHE A 1 273 ? -7.085 3.780 -11.215 1.00 94.25 273 PHE A C 1
ATOM 2074 O O . PHE A 1 273 ? -7.071 4.953 -10.844 1.00 94.25 273 PHE A O 1
ATOM 2081 N N . ASN A 1 274 ? -7.522 3.422 -12.425 1.00 91.44 274 ASN A N 1
ATOM 2082 C CA . ASN A 1 274 ? -7.873 4.401 -13.448 1.00 91.44 274 ASN A CA 1
ATOM 2083 C C . ASN A 1 274 ? -9.067 5.271 -13.024 1.00 91.44 274 ASN A C 1
ATOM 2085 O O . ASN A 1 274 ? -9.029 6.489 -13.202 1.00 91.44 274 ASN A O 1
ATOM 2089 N N . ASN A 1 275 ? -10.078 4.665 -12.392 1.00 88.50 275 ASN A N 1
ATOM 2090 C CA . ASN A 1 275 ? -11.288 5.366 -11.952 1.00 88.50 275 ASN A CA 1
ATOM 2091 C C . ASN A 1 275 ? -11.143 6.055 -10.585 1.00 88.50 275 ASN A C 1
ATOM 2093 O O . ASN A 1 275 ? -12.060 6.757 -10.171 1.00 88.50 275 ASN A O 1
ATOM 2097 N N . SER A 1 276 ? -10.033 5.857 -9.867 1.00 85.94 276 SER A N 1
ATOM 2098 C CA . SER A 1 276 ? -9.818 6.524 -8.579 1.00 85.94 276 SER A CA 1
ATOM 2099 C C . SER A 1 276 ? -9.550 8.016 -8.769 1.00 85.94 276 SER A C 1
ATOM 2101 O O . SER A 1 276 ? -8.745 8.396 -9.618 1.00 85.94 276 SER A O 1
ATOM 2103 N N . THR A 1 277 ? -10.165 8.865 -7.952 1.00 84.06 277 THR A N 1
ATOM 2104 C CA . THR A 1 277 ? -9.851 10.301 -7.888 1.00 84.06 277 THR A CA 1
ATOM 2105 C C . THR A 1 277 ? -8.544 10.583 -7.152 1.00 84.06 277 THR A C 1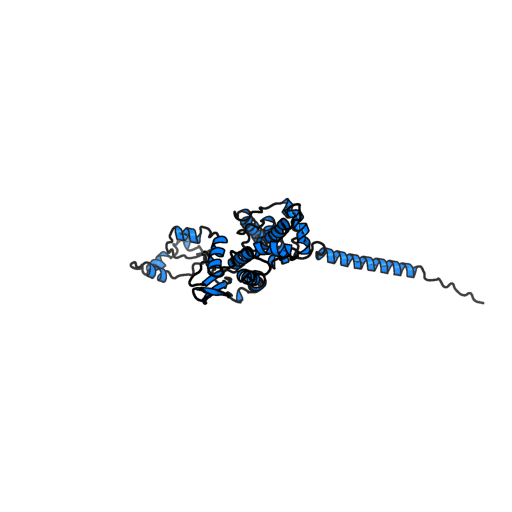
ATOM 2107 O O . THR A 1 277 ? -7.918 11.605 -7.404 1.00 84.06 277 THR A O 1
ATOM 2110 N N . ASP A 1 278 ? -8.108 9.669 -6.283 1.00 82.31 278 ASP A N 1
ATOM 2111 C CA . ASP A 1 278 ? -6.921 9.863 -5.448 1.00 82.31 278 ASP A CA 1
ATOM 2112 C C . ASP A 1 278 ? -5.627 9.512 -6.195 1.00 82.31 278 ASP A C 1
ATOM 2114 O O . ASP A 1 278 ? -4.573 10.064 -5.905 1.00 82.31 278 ASP A O 1
ATOM 2118 N N . CYS A 1 279 ? -5.677 8.606 -7.178 1.00 81.31 279 CYS A N 1
ATOM 2119 C CA . CYS A 1 279 ? -4.499 8.197 -7.944 1.00 81.31 279 CYS A CA 1
ATOM 2120 C C . CYS A 1 279 ? -4.132 9.263 -8.990 1.00 81.31 279 CYS A C 1
ATOM 2122 O O . CYS A 1 279 ? -4.794 9.376 -10.028 1.00 81.31 279 CYS A O 1
ATOM 2124 N N . GLN A 1 280 ? -3.060 10.017 -8.721 1.00 76.62 280 GLN A N 1
ATOM 2125 C CA . GLN A 1 280 ? -2.633 11.143 -9.560 1.00 76.62 280 GLN A CA 1
ATOM 2126 C C . GLN A 1 280 ? -2.015 10.689 -10.886 1.00 76.62 280 GLN A C 1
ATOM 2128 O O . GLN A 1 280 ? -2.246 11.308 -11.923 1.00 76.62 280 GLN A O 1
ATOM 2133 N N . LEU A 1 281 ? -1.253 9.590 -10.881 1.00 84.06 281 LEU A N 1
ATOM 2134 C CA . LEU A 1 281 ? -0.603 9.091 -12.089 1.00 84.06 281 LEU A CA 1
ATOM 2135 C C . LEU A 1 281 ? -1.514 8.107 -12.831 1.00 84.06 281 LEU A C 1
ATOM 2137 O O . LEU A 1 281 ? -1.586 6.912 -12.518 1.00 84.06 281 LEU A O 1
ATOM 2141 N N . LYS A 1 282 ? -2.218 8.627 -13.836 1.00 91.69 282 LYS A N 1
ATOM 2142 C CA . LYS A 1 282 ? -3.076 7.842 -14.731 1.00 91.69 282 LYS A CA 1
ATOM 2143 C C . LYS A 1 282 ? -2.275 6.920 -15.641 1.00 91.69 282 LYS A C 1
ATOM 2145 O O . LYS A 1 282 ? -1.044 6.932 -15.649 1.00 91.69 282 LYS A O 1
ATOM 2150 N N . PHE A 1 283 ? -2.997 6.043 -16.333 1.00 94.69 283 PHE A N 1
ATOM 2151 C CA . PHE A 1 283 ? -2.376 5.104 -17.250 1.00 94.69 283 PHE A CA 1
ATOM 2152 C C . PHE A 1 283 ? -1.705 5.852 -18.404 1.00 94.69 283 PHE A C 1
ATOM 2154 O O . PHE A 1 283 ? -2.295 6.747 -19.002 1.00 94.69 283 PHE A O 1
ATOM 2161 N N . ASP A 1 284 ? -0.487 5.439 -18.712 1.00 94.94 284 ASP A N 1
ATOM 2162 C CA . ASP A 1 284 ? 0.357 5.987 -19.765 1.00 94.94 284 ASP A CA 1
ATOM 2163 C C . ASP A 1 284 ? 0.936 4.801 -20.538 1.00 94.94 284 ASP A C 1
ATOM 2165 O O . ASP A 1 284 ? 1.676 3.984 -19.979 1.00 94.94 284 ASP A O 1
ATOM 2169 N N . ALA A 1 285 ? 0.534 4.673 -21.803 1.00 95.00 285 ALA A N 1
ATOM 2170 C CA . ALA A 1 285 ? 0.877 3.533 -22.643 1.00 95.00 285 ALA A CA 1
ATOM 2171 C C . ALA A 1 285 ? 2.363 3.514 -23.034 1.00 95.00 285 ALA A C 1
ATOM 2173 O O . ALA A 1 285 ? 2.958 2.440 -23.121 1.00 95.00 285 ALA A O 1
ATOM 2174 N N . GLU A 1 286 ? 2.979 4.680 -23.226 1.00 95.31 286 GLU A N 1
ATOM 2175 C CA . GLU A 1 286 ? 4.398 4.776 -23.573 1.00 95.31 286 GLU A CA 1
ATOM 2176 C C . GLU A 1 286 ? 5.252 4.384 -22.370 1.00 95.31 286 GLU A C 1
ATOM 2178 O O . GLU A 1 286 ? 6.104 3.493 -22.459 1.00 95.31 286 GLU A O 1
ATOM 2183 N N . LYS A 1 287 ? 4.948 4.956 -21.197 1.00 94.69 287 LYS A N 1
ATOM 2184 C CA . LYS A 1 287 ? 5.615 4.570 -19.949 1.00 94.69 287 LYS A CA 1
ATOM 2185 C C . LYS A 1 287 ? 5.366 3.110 -19.612 1.00 94.69 287 LYS A C 1
ATOM 2187 O O . LYS A 1 287 ? 6.270 2.464 -19.100 1.00 94.69 287 LYS A O 1
ATOM 2192 N N . PHE A 1 288 ? 4.190 2.561 -19.912 1.00 95.81 288 PHE A N 1
ATOM 2193 C CA . PHE A 1 288 ? 3.918 1.137 -19.713 1.00 95.81 288 PHE A CA 1
ATOM 2194 C C . PHE A 1 288 ? 4.935 0.260 -20.454 1.00 95.81 288 PHE A C 1
ATOM 2196 O O . PHE A 1 288 ? 5.527 -0.629 -19.842 1.00 95.81 288 PHE A O 1
ATOM 2203 N N . ILE A 1 289 ? 5.179 0.537 -21.739 1.00 94.38 289 ILE A N 1
ATOM 2204 C CA . ILE A 1 289 ? 6.144 -0.209 -22.559 1.00 94.38 289 ILE A CA 1
ATOM 2205 C C . ILE A 1 289 ? 7.560 -0.050 -21.996 1.00 94.38 289 ILE A C 1
ATOM 2207 O O . ILE A 1 289 ? 8.266 -1.040 -21.800 1.00 94.38 289 ILE A O 1
ATOM 2211 N N . LEU A 1 290 ? 7.966 1.185 -21.687 1.00 94.81 290 LEU A N 1
ATOM 2212 C CA . LEU A 1 290 ? 9.314 1.480 -21.197 1.00 94.81 290 LEU A CA 1
ATOM 2213 C C . LEU A 1 290 ? 9.587 0.902 -19.802 1.00 94.81 290 LEU A C 1
ATOM 2215 O O . LEU A 1 290 ? 10.709 0.479 -19.523 1.00 94.81 290 LEU A O 1
ATOM 2219 N N . LEU A 1 291 ? 8.574 0.864 -18.933 1.00 95.75 291 LEU A N 1
ATOM 2220 C CA . LEU A 1 291 ? 8.682 0.347 -17.569 1.00 95.75 291 LEU A CA 1
ATOM 2221 C C . LEU A 1 291 ? 8.571 -1.180 -17.492 1.00 95.75 291 LEU A C 1
ATOM 2223 O O . LEU A 1 291 ? 9.060 -1.770 -16.527 1.00 95.75 291 LEU A O 1
ATOM 2227 N N . ALA A 1 292 ? 7.964 -1.836 -18.487 1.00 93.56 292 ALA A N 1
ATOM 2228 C CA . ALA A 1 292 ? 7.750 -3.283 -18.478 1.00 93.56 292 ALA A CA 1
ATOM 2229 C C . ALA A 1 292 ? 9.047 -4.086 -18.294 1.00 93.56 292 ALA A C 1
ATOM 2231 O O . ALA A 1 292 ? 9.044 -5.094 -17.587 1.00 93.56 292 ALA A O 1
ATOM 2232 N N . LYS A 1 293 ? 10.169 -3.605 -18.847 1.00 89.94 293 LYS A N 1
ATOM 2233 C CA . LYS A 1 293 ? 11.486 -4.252 -18.719 1.00 89.94 293 LYS A CA 1
ATOM 2234 C C . LYS A 1 293 ? 12.026 -4.305 -17.283 1.00 89.94 293 LYS A C 1
ATOM 2236 O O . LYS A 1 293 ? 12.865 -5.146 -16.992 1.00 89.94 293 LYS A O 1
ATOM 2241 N N . PHE A 1 294 ? 11.542 -3.438 -16.391 1.00 92.56 294 PHE A N 1
ATOM 2242 C CA . PHE A 1 294 ? 11.947 -3.415 -14.981 1.00 92.56 294 PHE A CA 1
ATOM 2243 C C . PHE A 1 294 ? 11.021 -4.245 -14.083 1.00 92.56 294 PHE A C 1
ATOM 2245 O O . PHE A 1 294 ? 11.381 -4.576 -12.957 1.00 92.56 294 PHE A O 1
ATOM 2252 N N . ALA A 1 295 ? 9.825 -4.601 -14.561 1.00 90.69 295 ALA A N 1
ATOM 2253 C CA . ALA A 1 295 ? 8.820 -5.348 -13.803 1.00 90.69 295 ALA A CA 1
ATOM 2254 C C . ALA A 1 295 ? 9.019 -6.874 -13.908 1.00 90.69 295 ALA A C 1
ATOM 2256 O O . ALA A 1 295 ? 8.061 -7.638 -14.059 1.00 90.69 295 ALA A O 1
ATOM 2257 N N . ILE A 1 296 ? 10.267 -7.339 -13.862 1.00 83.50 296 ILE A N 1
ATOM 2258 C CA . ILE A 1 296 ? 10.638 -8.717 -14.221 1.00 83.50 296 ILE A CA 1
ATOM 2259 C C . ILE A 1 296 ? 10.756 -9.681 -13.036 1.00 83.50 296 ILE A C 1
ATOM 2261 O O . ILE A 1 296 ? 10.907 -10.885 -13.252 1.00 83.50 296 ILE A O 1
ATOM 2265 N N . GLY A 1 297 ? 10.586 -9.207 -11.801 1.00 80.88 297 GLY A N 1
ATOM 2266 C CA . GLY A 1 297 ? 10.610 -10.068 -10.613 1.00 80.88 297 GLY A CA 1
ATOM 2267 C C . GLY A 1 297 ? 11.646 -9.670 -9.565 1.00 80.88 297 GLY A C 1
ATOM 2268 O O . GLY A 1 297 ? 12.206 -10.546 -8.914 1.00 80.88 297 GLY A O 1
ATOM 2269 N N . GLY A 1 298 ? 11.947 -8.375 -9.436 1.00 77.12 298 GLY A N 1
ATOM 2270 C CA . GLY A 1 298 ? 12.830 -7.867 -8.382 1.00 77.12 298 GLY A CA 1
ATOM 2271 C C . GLY A 1 298 ? 14.329 -8.015 -8.646 1.00 77.12 298 GLY A C 1
ATOM 2272 O O . GLY A 1 298 ? 15.132 -7.557 -7.837 1.00 77.12 298 GLY A O 1
ATOM 2273 N N . MET A 1 299 ? 14.715 -8.627 -9.768 1.00 79.88 299 MET A N 1
ATOM 2274 C CA . MET A 1 299 ? 16.110 -8.724 -10.199 1.00 79.88 299 MET A CA 1
ATOM 2275 C C . MET A 1 299 ? 16.471 -7.560 -11.125 1.00 79.88 299 MET A C 1
ATOM 2277 O O . MET A 1 299 ? 15.581 -7.085 -11.838 1.00 79.88 299 MET A O 1
ATOM 2281 N N . PRO A 1 300 ? 17.737 -7.104 -11.133 1.00 78.62 300 PRO A N 1
ATOM 2282 C CA . PRO A 1 300 ? 18.190 -6.112 -12.101 1.00 78.62 300 PRO A CA 1
ATOM 2283 C C . PRO A 1 300 ? 17.922 -6.593 -13.527 1.00 78.62 300 PRO A C 1
ATOM 2285 O O . PRO A 1 300 ? 18.079 -7.783 -13.823 1.00 78.62 300 PRO A O 1
ATOM 2288 N N . SER A 1 301 ? 17.507 -5.674 -14.396 1.00 74.06 301 SER A N 1
ATOM 2289 C CA . SER A 1 301 ? 17.115 -5.986 -15.777 1.00 74.06 301 SER A CA 1
ATOM 2290 C C . SER A 1 301 ? 18.180 -6.759 -16.572 1.00 74.06 301 SER A C 1
ATOM 2292 O O . SER A 1 301 ? 17.845 -7.638 -17.367 1.00 74.06 301 SER A O 1
ATOM 2294 N N . GLU A 1 302 ? 19.457 -6.500 -16.298 1.00 75.12 302 GLU A N 1
ATOM 2295 C CA . GLU A 1 302 ? 20.615 -7.153 -16.909 1.00 75.12 302 GLU A CA 1
ATOM 2296 C C . GLU A 1 302 ? 20.831 -8.614 -16.471 1.00 75.12 302 GLU A C 1
ATOM 2298 O O . GLU A 1 302 ? 21.511 -9.362 -17.170 1.00 75.12 302 GLU A O 1
ATOM 2303 N N . TYR A 1 303 ? 20.229 -9.048 -15.358 1.00 76.44 303 TYR A N 1
ATOM 2304 C CA . TYR A 1 303 ? 20.384 -10.397 -14.793 1.00 76.44 303 TYR A CA 1
ATOM 2305 C C . TYR A 1 303 ? 19.101 -11.235 -14.894 1.00 76.44 303 TYR A C 1
ATOM 2307 O O . TYR A 1 303 ? 18.845 -12.107 -14.061 1.00 76.44 303 TYR A O 1
ATOM 2315 N N . HIS A 1 304 ? 18.262 -10.982 -15.902 1.00 75.00 304 HIS A N 1
ATOM 2316 C CA . HIS A 1 304 ? 17.084 -11.812 -16.158 1.00 75.00 304 HIS A CA 1
ATOM 2317 C C . HIS A 1 304 ? 17.483 -13.298 -16.331 1.00 75.00 304 HIS A C 1
ATOM 2319 O O . HIS A 1 304 ? 18.480 -13.559 -17.009 1.00 75.00 304 HIS A O 1
ATOM 2325 N N . PRO A 1 305 ? 16.729 -14.288 -15.798 1.00 77.94 305 PRO A N 1
ATOM 2326 C CA . PRO A 1 305 ? 17.136 -15.695 -15.843 1.00 77.94 305 PRO A CA 1
ATOM 2327 C C . PRO A 1 305 ? 17.412 -16.191 -17.261 1.00 77.94 305 PRO A C 1
ATOM 2329 O O . PRO A 1 305 ? 18.419 -16.846 -17.485 1.00 77.94 305 PRO A O 1
ATOM 2332 N N . ASP A 1 306 ? 16.573 -15.815 -18.227 1.00 79.56 306 ASP A N 1
ATOM 2333 C CA . ASP A 1 306 ? 16.762 -16.212 -19.627 1.00 79.56 306 ASP A CA 1
ATOM 2334 C C . ASP A 1 306 ? 18.062 -15.648 -20.224 1.00 79.56 306 ASP A C 1
ATOM 2336 O O . ASP A 1 306 ? 18.717 -16.329 -21.009 1.00 79.56 306 ASP A O 1
ATOM 2340 N N . LEU A 1 307 ? 18.471 -14.434 -19.826 1.00 78.50 307 LEU A N 1
ATOM 2341 C CA . LEU A 1 307 ? 19.740 -13.840 -20.258 1.00 78.50 307 LEU A CA 1
ATOM 2342 C C . LEU A 1 307 ? 20.925 -14.554 -19.607 1.00 78.50 307 LEU A C 1
ATOM 2344 O O . LEU A 1 307 ? 21.903 -14.845 -20.287 1.00 78.50 307 LEU A O 1
ATOM 2348 N N . LEU A 1 308 ? 20.825 -14.877 -18.316 1.00 81.31 308 LEU A N 1
ATOM 2349 C CA . LEU A 1 308 ? 21.857 -15.628 -17.597 1.00 81.31 308 LEU A CA 1
ATOM 2350 C C . LEU A 1 308 ? 22.026 -17.046 -18.155 1.00 81.31 308 LEU A C 1
ATOM 2352 O O . LEU A 1 308 ? 23.152 -17.505 -18.331 1.00 81.31 308 LEU A O 1
ATOM 2356 N N . ILE A 1 309 ? 20.919 -17.728 -18.460 1.00 84.25 309 ILE A N 1
ATOM 2357 C CA . ILE A 1 309 ? 20.927 -19.056 -19.083 1.00 84.25 309 ILE A CA 1
ATOM 2358 C C . ILE A 1 309 ? 21.548 -18.969 -20.478 1.00 84.25 309 ILE A C 1
ATOM 2360 O O . ILE A 1 309 ? 22.450 -19.743 -20.779 1.00 84.25 309 ILE A O 1
ATOM 2364 N N . ALA A 1 310 ? 21.147 -17.992 -21.299 1.00 81.94 310 ALA A N 1
ATOM 2365 C CA . ALA A 1 310 ? 21.738 -17.789 -22.620 1.00 81.94 310 ALA A CA 1
ATOM 2366 C C . ALA A 1 310 ? 23.251 -17.512 -22.541 1.00 81.94 310 ALA A C 1
ATOM 2368 O O . ALA A 1 310 ? 24.025 -18.129 -23.268 1.00 81.94 310 ALA A O 1
ATOM 2369 N N . GLN A 1 311 ? 23.689 -16.650 -21.617 1.00 81.56 311 GLN A N 1
ATOM 2370 C CA . GLN A 1 311 ? 25.110 -16.371 -21.380 1.00 81.56 311 GLN A CA 1
ATOM 2371 C C . GLN A 1 311 ? 25.881 -17.622 -20.935 1.00 81.56 311 GLN A C 1
ATOM 2373 O O . GLN A 1 311 ? 26.995 -17.860 -21.407 1.00 81.56 311 GLN A O 1
ATOM 2378 N N . TYR A 1 312 ? 25.297 -18.438 -20.053 1.00 83.19 312 TYR A N 1
ATOM 2379 C CA . TYR A 1 312 ? 25.887 -19.707 -19.637 1.00 83.19 312 TYR A CA 1
ATOM 2380 C C . TYR A 1 312 ? 26.017 -20.671 -20.821 1.00 83.19 312 TYR A C 1
ATOM 2382 O O . TYR A 1 312 ? 27.115 -21.160 -21.091 1.00 83.19 312 TYR A O 1
ATOM 2390 N N . ASP A 1 313 ? 24.941 -20.888 -21.576 1.00 84.69 313 ASP A N 1
ATOM 2391 C CA . ASP A 1 313 ? 24.923 -21.786 -22.732 1.00 84.69 313 ASP A CA 1
ATOM 2392 C C . ASP A 1 313 ? 25.926 -21.354 -23.810 1.00 84.69 313 ASP A C 1
ATOM 2394 O O . ASP A 1 313 ? 26.653 -22.186 -24.366 1.00 84.69 313 ASP A O 1
ATOM 2398 N N . ASP A 1 314 ? 26.026 -20.050 -24.074 1.00 83.94 314 ASP A N 1
ATOM 2399 C CA . ASP A 1 314 ? 27.007 -19.491 -25.000 1.00 83.94 314 ASP A CA 1
ATOM 2400 C C . ASP A 1 314 ? 28.441 -19.686 -24.492 1.00 83.94 314 ASP A C 1
ATOM 2402 O O . ASP A 1 314 ? 29.318 -20.070 -25.274 1.00 83.94 314 ASP A O 1
ATOM 2406 N N . SER A 1 315 ? 28.688 -19.520 -23.187 1.00 76.81 315 SER A N 1
ATOM 2407 C CA . SER A 1 315 ? 30.006 -19.768 -22.587 1.00 76.81 315 SER A CA 1
ATOM 2408 C C . SER A 1 315 ? 30.428 -21.239 -22.696 1.00 76.81 315 SER A C 1
ATOM 2410 O O . SER A 1 315 ? 31.572 -21.539 -23.047 1.00 76.81 315 SER A O 1
ATOM 2412 N N . ILE A 1 316 ? 29.488 -22.173 -22.503 1.00 79.75 316 ILE A N 1
ATOM 2413 C CA . ILE A 1 316 ? 29.717 -23.608 -22.687 1.00 79.75 316 ILE A CA 1
ATOM 2414 C C . ILE A 1 316 ? 30.040 -23.901 -24.156 1.00 79.75 316 ILE A C 1
ATOM 2416 O O . ILE A 1 316 ? 31.033 -24.569 -24.450 1.00 79.75 316 ILE A O 1
ATOM 2420 N N . ARG A 1 317 ? 29.267 -23.353 -25.102 1.00 75.25 317 ARG A N 1
ATOM 2421 C CA . ARG A 1 317 ? 29.516 -23.521 -26.545 1.00 75.25 317 ARG A CA 1
ATOM 2422 C C . ARG A 1 317 ? 30.866 -22.954 -26.980 1.00 75.25 317 ARG A C 1
ATOM 2424 O O . ARG A 1 317 ? 31.539 -23.584 -27.798 1.00 75.25 317 ARG A O 1
ATOM 2431 N N . MET A 1 318 ? 31.273 -21.796 -26.461 1.00 71.31 318 MET A N 1
ATOM 2432 C CA . MET A 1 318 ? 32.595 -21.225 -26.735 1.00 71.31 318 MET A CA 1
ATOM 2433 C C . MET A 1 318 ? 33.708 -22.122 -26.192 1.00 71.31 318 MET A C 1
ATOM 2435 O O . MET A 1 318 ? 34.628 -22.446 -26.939 1.00 71.31 318 MET A O 1
ATOM 2439 N N . ASN A 1 319 ? 33.583 -22.620 -24.960 1.00 70.00 319 ASN A N 1
ATOM 2440 C CA . ASN A 1 319 ? 34.554 -23.551 -24.383 1.00 70.00 319 ASN A CA 1
ATOM 2441 C C . ASN A 1 319 ? 34.668 -24.850 -25.195 1.00 70.00 319 ASN A C 1
ATOM 2443 O O . ASN A 1 319 ? 35.778 -25.317 -25.449 1.00 70.00 319 ASN A O 1
ATOM 2447 N N . PHE A 1 320 ? 33.553 -25.392 -25.695 1.00 62.44 320 PHE A N 1
ATOM 2448 C CA . PHE A 1 320 ? 33.572 -26.549 -26.596 1.00 62.44 320 PHE A CA 1
ATOM 2449 C C . PHE A 1 320 ? 34.221 -26.246 -27.953 1.00 62.44 320 PHE A C 1
ATOM 2451 O O . PHE A 1 320 ? 34.952 -27.087 -28.476 1.00 62.44 320 PHE A O 1
ATOM 2458 N N . LYS A 1 321 ? 33.996 -25.061 -28.534 1.00 66.19 321 LYS A N 1
ATOM 2459 C CA . LYS A 1 321 ? 34.662 -24.645 -29.782 1.00 66.19 321 LYS A CA 1
ATOM 2460 C C . LYS A 1 321 ? 36.171 -24.489 -29.592 1.00 66.19 321 LYS A C 1
ATOM 2462 O O . LYS A 1 321 ? 36.924 -24.969 -30.436 1.00 66.19 321 LYS A O 1
ATOM 2467 N N . THR A 1 322 ? 36.605 -23.895 -28.482 1.00 67.38 322 THR A N 1
ATOM 2468 C CA . THR A 1 322 ? 38.025 -23.747 -28.130 1.00 67.38 322 THR A CA 1
ATOM 2469 C C . THR A 1 322 ? 38.676 -25.103 -27.864 1.00 67.38 322 THR A C 1
ATOM 2471 O O . THR A 1 322 ? 39.748 -25.381 -28.391 1.00 67.38 322 THR A O 1
ATOM 2474 N N . ALA A 1 323 ? 38.006 -26.003 -27.136 1.00 57.91 323 ALA A N 1
ATOM 2475 C CA . ALA A 1 323 ? 38.487 -27.368 -26.918 1.00 57.91 323 ALA A CA 1
ATOM 2476 C C . ALA A 1 323 ? 38.589 -28.161 -28.233 1.00 57.91 323 ALA A C 1
ATOM 2478 O O . ALA A 1 323 ? 39.565 -28.876 -28.458 1.00 57.91 323 ALA A O 1
ATOM 2479 N N . LYS A 1 324 ? 37.618 -27.998 -29.143 1.00 60.66 324 LYS A N 1
ATOM 2480 C CA . LYS A 1 324 ? 37.634 -28.632 -30.467 1.00 60.66 324 LYS A CA 1
ATOM 2481 C C . LYS A 1 324 ? 38.728 -28.059 -31.369 1.00 60.66 324 LYS A C 1
ATOM 2483 O O . LYS A 1 324 ? 39.346 -28.832 -32.101 1.00 60.66 324 LYS A O 1
ATOM 2488 N N . SER A 1 325 ? 39.004 -26.752 -31.322 1.00 64.94 325 SER A N 1
ATOM 2489 C CA . SER A 1 325 ? 40.114 -26.168 -32.087 1.00 64.94 325 SER A CA 1
ATOM 2490 C C . SER A 1 325 ? 41.471 -26.611 -31.532 1.00 64.94 325 SER A C 1
ATOM 2492 O O . SER A 1 325 ? 42.339 -26.978 -32.321 1.00 64.94 325 SER A O 1
ATOM 2494 N N . LEU A 1 326 ? 41.631 -26.708 -30.204 1.00 57.66 326 LEU A N 1
ATOM 2495 C CA . LEU A 1 326 ? 42.835 -27.268 -29.576 1.00 57.66 326 LEU A CA 1
ATOM 2496 C C . LEU A 1 326 ? 43.053 -28.732 -29.978 1.00 57.66 326 LEU A C 1
ATOM 2498 O O . LEU A 1 326 ? 44.149 -29.094 -30.395 1.00 57.66 326 LEU A O 1
ATOM 2502 N N . ALA A 1 327 ? 42.006 -29.559 -29.917 1.00 56.66 327 ALA A N 1
ATOM 2503 C CA . ALA A 1 327 ? 42.073 -30.965 -30.317 1.00 56.66 327 ALA A CA 1
ATOM 2504 C C . ALA A 1 327 ? 42.394 -31.128 -31.814 1.00 56.66 327 ALA A C 1
ATOM 2506 O O . ALA A 1 327 ? 43.186 -31.988 -32.190 1.00 56.66 327 ALA A O 1
ATOM 2507 N N . SER A 1 328 ? 41.833 -30.266 -32.668 1.00 63.88 328 SER A N 1
ATOM 2508 C CA . SER A 1 328 ? 42.136 -30.253 -34.107 1.00 63.88 328 SER A CA 1
ATOM 2509 C C . SER A 1 328 ? 43.578 -29.806 -34.377 1.00 63.88 328 SER A C 1
ATOM 2511 O O . SER A 1 328 ? 44.237 -30.363 -35.245 1.00 63.88 328 SER A O 1
ATOM 2513 N N . THR A 1 329 ? 44.100 -28.860 -33.591 1.00 59.00 329 THR A N 1
ATOM 2514 C CA . THR A 1 329 ? 45.495 -28.397 -33.684 1.00 59.00 329 THR A CA 1
ATOM 2515 C C . THR A 1 329 ? 46.476 -29.478 -33.215 1.00 59.00 329 THR A C 1
ATOM 2517 O O . THR A 1 329 ? 47.521 -29.659 -33.831 1.00 59.00 329 THR A O 1
ATOM 2520 N N . MET A 1 330 ? 46.122 -30.259 -32.187 1.00 53.28 330 MET A N 1
ATOM 2521 C CA . MET A 1 330 ? 46.922 -31.397 -31.709 1.00 53.28 330 MET A CA 1
ATOM 2522 C C . MET A 1 330 ? 46.928 -32.596 -32.671 1.00 53.28 330 MET A C 1
ATOM 2524 O O . MET A 1 330 ? 47.879 -33.372 -32.671 1.00 53.28 330 MET A O 1
ATOM 2528 N N . LEU A 1 331 ? 45.892 -32.758 -33.500 1.00 53.66 331 LEU A N 1
ATOM 2529 C CA . LEU A 1 331 ? 45.844 -33.808 -34.526 1.00 53.66 331 LEU A CA 1
ATOM 2530 C C . LEU A 1 331 ? 46.690 -33.473 -35.765 1.00 53.66 331 LEU A C 1
ATOM 2532 O O . LEU A 1 331 ? 47.163 -34.389 -36.428 1.00 53.66 331 LEU A O 1
ATOM 2536 N N . VAL A 1 332 ? 46.913 -32.187 -36.057 1.00 57.09 332 VAL A N 1
ATOM 2537 C CA . VAL A 1 332 ? 47.725 -31.732 -37.203 1.00 57.09 332 VAL A CA 1
ATOM 2538 C C . VAL A 1 332 ? 49.232 -31.759 -36.899 1.00 57.09 332 VAL A C 1
ATOM 2540 O O . VAL A 1 332 ? 50.037 -31.843 -37.818 1.00 57.09 332 VAL A O 1
ATOM 2543 N N . THR A 1 333 ? 49.642 -31.742 -35.627 1.00 50.28 333 THR A N 1
ATOM 2544 C CA . THR A 1 333 ? 51.061 -31.718 -35.220 1.00 50.28 333 THR A CA 1
ATOM 2545 C C . THR A 1 333 ? 51.652 -33.083 -34.860 1.00 50.28 333 THR A C 1
ATOM 2547 O O . THR A 1 333 ? 52.744 -33.141 -34.295 1.00 50.28 333 THR A O 1
ATOM 2550 N N . ARG A 1 334 ? 50.984 -34.199 -35.184 1.00 45.12 334 ARG A N 1
ATOM 2551 C CA . ARG A 1 334 ? 51.559 -35.535 -34.966 1.00 45.12 334 ARG A CA 1
ATOM 2552 C C . ARG A 1 334 ? 52.691 -35.761 -35.988 1.00 45.12 334 ARG A C 1
ATOM 2554 O O . ARG A 1 334 ? 52.386 -35.813 -37.176 1.00 45.12 334 ARG A O 1
ATOM 2561 N N . PRO A 1 335 ? 53.969 -35.888 -35.581 1.00 44.78 335 PRO A N 1
ATOM 2562 C CA . PRO A 1 335 ? 55.047 -36.132 -36.531 1.00 44.78 335 PRO A CA 1
ATOM 2563 C C . PRO A 1 335 ? 54.878 -37.539 -37.104 1.00 44.78 335 PRO A C 1
ATOM 2565 O O . PRO A 1 335 ? 54.776 -38.509 -36.347 1.00 44.78 335 PRO A O 1
ATOM 2568 N N . GLU A 1 336 ? 54.828 -37.651 -38.429 1.00 45.66 336 GLU A N 1
ATOM 2569 C CA . GLU A 1 336 ? 54.993 -38.927 -39.119 1.00 45.66 336 GLU A CA 1
ATOM 2570 C C . GLU A 1 336 ? 56.409 -39.439 -38.829 1.00 45.66 336 GLU A C 1
ATOM 2572 O O . GLU A 1 336 ? 57.393 -38.922 -39.355 1.00 45.66 336 GLU A O 1
ATOM 2577 N N . ASN A 1 337 ? 56.527 -40.440 -37.954 1.00 42.69 337 ASN A N 1
ATOM 2578 C CA . ASN A 1 337 ? 57.750 -41.228 -37.867 1.00 42.69 337 ASN A CA 1
ATOM 2579 C C . ASN A 1 337 ? 57.817 -42.096 -39.124 1.00 42.69 337 ASN A C 1
ATOM 2581 O O . ASN A 1 337 ? 57.186 -43.149 -39.195 1.00 42.69 337 ASN A O 1
ATOM 2585 N N . SER A 1 338 ? 58.559 -41.603 -40.113 1.00 45.56 338 SER A N 1
ATOM 2586 C CA . SER A 1 338 ? 58.957 -42.339 -41.303 1.00 45.56 338 SER A CA 1
ATOM 2587 C C . SER A 1 338 ? 59.838 -43.528 -40.932 1.00 45.56 338 SER A C 1
ATOM 2589 O O . SER A 1 338 ? 60.767 -43.411 -40.129 1.00 45.56 338 SER A O 1
ATOM 2591 N N . ASP A 1 339 ? 59.526 -44.643 -41.574 1.00 43.69 339 ASP A N 1
ATOM 2592 C CA . ASP A 1 339 ? 60.170 -45.942 -41.510 1.00 43.69 339 ASP A CA 1
ATOM 2593 C C . ASP A 1 339 ? 61.707 -45.907 -41.545 1.00 43.69 339 ASP A C 1
ATOM 2595 O O . ASP A 1 339 ? 62.340 -45.262 -42.382 1.00 43.69 339 ASP A O 1
ATOM 2599 N N . THR A 1 340 ? 62.312 -46.705 -40.668 1.00 45.12 340 THR A N 1
ATOM 2600 C CA . THR A 1 340 ? 63.687 -47.199 -40.797 1.00 45.12 340 THR A CA 1
ATOM 2601 C C . THR A 1 340 ? 63.805 -48.130 -42.010 1.00 45.12 340 THR A C 1
ATOM 2603 O O . THR A 1 340 ? 63.070 -49.120 -42.062 1.00 45.12 340 THR A O 1
ATOM 2606 N N . PRO A 1 341 ? 64.757 -47.923 -42.939 1.00 47.12 341 PRO A N 1
ATOM 2607 C CA . PRO A 1 341 ? 65.105 -48.943 -43.912 1.00 47.12 341 PRO A CA 1
ATOM 2608 C C . PRO A 1 341 ? 66.193 -49.875 -43.362 1.00 47.12 341 PRO A C 1
ATOM 2610 O O . PRO A 1 341 ? 67.210 -49.444 -42.822 1.00 47.12 341 PRO A O 1
ATOM 2613 N N . ASN A 1 342 ? 65.961 -51.172 -43.558 1.00 43.00 342 ASN A N 1
ATOM 2614 C CA . ASN A 1 342 ? 66.940 -52.247 -43.430 1.00 43.00 342 ASN A CA 1
ATOM 2615 C C . ASN A 1 342 ? 68.237 -51.943 -44.200 1.00 43.00 342 ASN A C 1
ATOM 2617 O O . ASN A 1 342 ? 68.187 -51.777 -45.423 1.00 43.00 342 ASN A O 1
ATOM 2621 N N . ARG A 1 343 ? 69.382 -52.036 -43.516 1.00 37.56 343 ARG A N 1
ATOM 2622 C CA . ARG A 1 343 ? 70.495 -52.929 -43.886 1.00 37.56 343 ARG A CA 1
ATOM 2623 C C . ARG A 1 343 ? 71.527 -53.047 -42.776 1.00 37.56 343 ARG A C 1
ATOM 2625 O O . ARG A 1 343 ? 71.913 -51.993 -42.229 1.00 37.56 343 ARG A O 1
#

Organism: Bactrocera latifrons (NCBI:txid174628)

Sequence (343 aa):
MAVEYTTVSWKDEVERIGLDVPTAATIETAGTDPETLTRMITGKDYVMKGITPEDLCNLYGGQTFHLNQAVAEFSKICTDVTGNPTWTQSYKSLDFASKILFEVGPESRRVKKETGDKKWKFRFVAKGVGNKLEGGCVFVATYKNSTPPAIQPEVKGNKLVLTLKQASLISLSILIPVIGLAYTKGHVILTPLSGAIFSKSDISEITKVMFNTVTPENTAFTINALNTSCQSGGQYIGTSSTTIAVLAAISATKNLKDKSLRTSIVAKTFKQFNNSTDCQLKFDAEKFILLAKFAIGGMPSEYHPDLLIAQYDDSIRMNFKTAKSLASTMLVTRPENSDTPNR

Foldseek 3Di:
DDPPDPPPDVVNLQVVVPDPGPPPCRVVVVPDDDPVCVPPDDPDDDDCNDDDVVRVCLPPVDPDAQLVVLLVQVCVQFVCLPDQDDDPDDGLLLVLLCCLQAPVVVVVVVDDLVNDKDKDKDKGWDQDPPRDIDIAIEIEMEASPHDPDSDHWHDDPRYTYYYSQSSNSSSLSSCLSVLLVQVVVVDQDAGPLLLQFFAPVCLQVLLCLVPVDDDSVSSSLSSSQSRLLSGDVSLSAQSHALLNVLLSLCLVCVPPPPPVVSVVSSVVSNCSNQPRPRHNHHDDPSSSVVCNLRRNTNDPSCVRPVNVVVVVVVVVVVVVVVVVVVVVVVVVPDDPPDDDDDD

Secondary structure (DSSP, 8-state):
---------HHHHHHHH-S-PPPHHHHHHHTSPPTTTTTSPP----------HHHHHHHHS--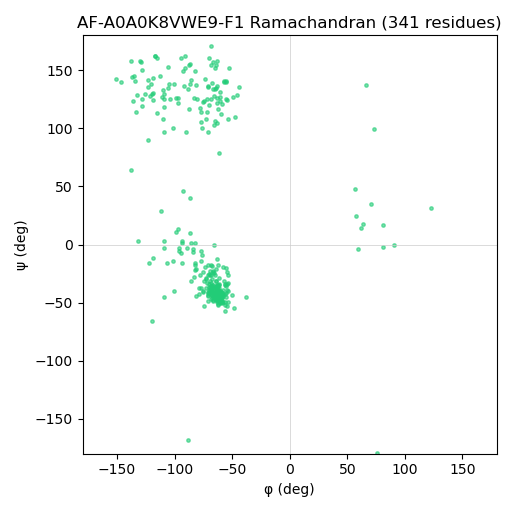---HHHHHHHHHTT-GGGGSPP-SSS--HHHHHHHIIIIIIHHHHHH--GGG---EEEEEEEEE-GGG-EEEEEEEEE--SSSPPP-S----BTTEEEEEHHHHHHHHHHHHHHHHHHHHHTT-----HHHHTTS-STTHHHHHHHHHSS--HHHHHHHHHHHHHHTSTTGGGSTT-BHHHHHHHHHHHHTT-S-HHHHHHHHHHHHHHHHT-SS--B---HHHHHHHHTT-SSSS-GGG-HHHHHHHHHHHHHHHHHHHHHHHHHHHHT------PPP-

pLDDT: mean 83.66, std 15.55, range [25.22, 98.31]

Mean predicted aligned error: 11.79 Å

Solvent-accessible surface area (backbone atoms only — not comparable to full-atom values): 19919 Å² total; per-residue (Å²): 129,84,78,76,72,71,86,70,51,69,68,65,54,46,67,70,70,74,56,92,65,74,50,72,66,55,58,53,59,69,67,53,74,54,86,92,46,70,87,59,79,85,85,78,88,83,84,86,81,80,74,52,73,66,52,47,41,59,72,68,63,58,80,74,82,54,59,71,56,42,45,56,37,47,35,77,52,40,69,65,58,84,55,86,82,58,95,86,64,89,51,70,44,56,51,51,22,47,43,38,51,70,45,50,49,60,51,58,71,71,58,46,72,90,72,54,63,54,76,49,81,47,79,38,77,45,80,42,80,91,80,38,80,41,70,20,36,42,34,37,30,56,55,75,79,51,84,67,83,86,61,83,53,56,65,54,94,55,29,34,61,34,47,55,58,57,47,44,51,50,24,46,65,57,42,51,71,44,42,44,58,38,42,80,71,78,41,86,79,64,43,64,60,21,38,48,26,33,23,82,82,45,46,62,61,52,16,30,70,73,64,78,45,80,44,73,66,48,40,27,48,42,46,38,19,45,39,33,19,47,37,80,72,20,33,69,33,56,62,9,26,25,33,55,25,35,45,41,44,45,50,76,36,66,84,53,86,54,60,66,61,42,51,51,52,36,53,49,49,40,51,52,23,58,72,29,88,42,21,67,38,58,69,42,73,66,54,39,63,70,48,50,64,43,37,72,51,26,48,47,65,88,63,38,67,70,54,50,49,49,53,50,54,51,51,52,52,50,51,52,50,52,51,49,50,50,53,53,54,59,64,73,66,62,79,81,82,75,81,85,79,92,128